Protein AF-B3S6E9-F1 (afdb_monomer)

Nearest PDB structures (foldseek):
  8b4n-assembly1_CCC  TM=5.351E-01  e=3.861E-01  Porphyridium purpureum
  5b13-assembly1_F  TM=5.418E-01  e=7.861E-01  Palmaria palmata
  2vjh-assembly1_A  TM=5.753E-01  e=1.245E+00  Gloeobacter violaceus
  1b8d-assembly1_A  TM=4.928E-01  e=1.535E+00  Griffithsia monilis

Secondary structure (DSSP, 8-state):
--------------HHHHHHHHHT--HHHHHHHHHHHHHHHHHHHTPPP-HHHHHHHHHHHHHHHHHHIIIIITSGGGTTT-SSS---HHHHHHHHHHHHPPPHHHHHHHTTS---TTHHHHHHHHHHHHT--HHHHHHHHHHHHHHHHHHTT--S-HHHHHHHHH---HHHHHHHHHHHHHHGGGS---HHHHHHGGGGGG--HHHHHHHHHHHHHHHTTTS-HHHHHHHHHHHHHHHHHHHHHHHHTTSTTGGGSHHHHHIIIIIHHHHHTT--HHHHHHHHHHHHHGGGGS---HHHHHHHHHHHHHHHHHHHHH--

Solvent-accessible surface area (backbone atoms only — not comparable to full-atom values): 18193 Å² total; per-residue (Å²): 136,83,83,82,76,77,91,63,81,66,67,80,79,60,61,69,62,47,50,41,50,58,51,38,51,51,71,70,56,45,41,51,55,49,50,57,52,50,49,65,51,24,74,76,66,76,54,85,81,60,65,66,56,51,46,53,51,52,52,50,51,52,54,48,51,54,54,45,38,75,68,20,64,78,41,37,64,55,51,83,75,54,84,89,60,64,60,57,70,69,56,51,46,50,52,44,50,61,70,69,49,72,58,68,53,45,46,56,64,50,66,79,56,78,91,48,91,61,39,75,68,49,40,47,59,43,12,58,75,41,71,40,40,50,61,24,44,50,51,43,52,52,48,52,52,49,55,47,69,71,44,72,86,51,87,78,58,68,59,58,49,47,30,71,52,50,69,44,51,74,73,55,40,53,51,53,47,57,53,46,58,59,66,37,73,69,45,85,64,52,62,66,59,39,55,52,30,49,58,58,73,72,65,46,72,65,48,52,51,48,36,50,52,49,33,51,61,72,40,58,89,76,55,55,69,70,54,51,52,47,50,62,73,45,42,63,59,41,52,50,39,52,49,55,50,48,43,42,50,57,40,82,73,44,62,72,43,46,67,58,48,45,43,69,50,37,46,47,56,50,56,73,63,70,61,54,62,71,55,47,45,54,50,34,50,42,54,23,60,39,38,70,74,39,89,56,57,75,68,56,32,51,53,51,22,58,49,38,41,54,49,29,54,52,49,54,74,68,58,121

InterPro domains:
  IPR008614 Acidic fibroblast growth factor intracellular-binding protein [PF05427] (7-174)
  IPR008614 Acidic fibroblast growth factor intracellular-binding protein [PF05427] (184-319)
  IPR008614 Acidic fibroblast growth factor intracellular-binding protein [PTHR13223] (2-174)

Structure (mmCIF, N/CA/C/O backbone):
data_AF-B3S6E9-F1
#
_entry.id   AF-B3S6E9-F1
#
loop_
_atom_site.group_PDB
_atom_site.id
_atom_site.type_symbol
_atom_site.label_atom_id
_atom_site.label_alt_id
_atom_site.label_comp_id
_atom_site.label_asym_id
_atom_site.label_entity_id
_atom_site.label_seq_id
_atom_site.pdbx_PDB_ins_code
_atom_site.Cartn_x
_atom_site.Cartn_y
_atom_site.Cartn_z
_atom_site.occupancy
_atom_site.B_iso_or_equiv
_atom_site.auth_seq_id
_atom_site.auth_comp_id
_atom_site.auth_asym_id
_atom_site.auth_atom_id
_atom_site.pdbx_PDB_model_num
ATOM 1 N N . MET A 1 1 ? -13.862 -10.158 -52.300 1.00 38.03 1 MET A N 1
ATOM 2 C CA . MET A 1 1 ? -12.923 -10.796 -51.354 1.00 38.03 1 MET A CA 1
ATOM 3 C C . MET A 1 1 ? -11.609 -10.051 -51.457 1.00 38.03 1 MET A C 1
ATOM 5 O O . MET A 1 1 ? -10.834 -10.323 -52.361 1.00 38.03 1 MET A O 1
ATOM 9 N N . SER A 1 2 ? -11.418 -9.042 -50.612 1.00 34.81 2 SER A N 1
ATOM 10 C CA . SER A 1 2 ? -10.193 -8.243 -50.605 1.00 34.81 2 SER A CA 1
ATOM 11 C C . SER A 1 2 ? -9.322 -8.764 -49.474 1.00 34.81 2 SER A C 1
ATOM 13 O O . SER A 1 2 ? -9.647 -8.567 -48.307 1.00 34.81 2 SER A O 1
ATOM 15 N N . ALA A 1 3 ? -8.267 -9.497 -49.820 1.00 40.84 3 ALA A N 1
ATOM 16 C CA . ALA A 1 3 ? -7.258 -9.919 -48.864 1.00 40.84 3 ALA A CA 1
ATOM 17 C C . ALA A 1 3 ? -6.402 -8.699 -48.497 1.00 40.84 3 ALA A C 1
ATOM 19 O O . ALA A 1 3 ? -5.565 -8.262 -49.283 1.00 40.84 3 ALA A O 1
ATOM 20 N N . SER A 1 4 ? -6.619 -8.131 -47.313 1.00 35.09 4 SER A N 1
ATOM 21 C CA . SER A 1 4 ? -5.670 -7.201 -46.703 1.00 35.09 4 SER A CA 1
ATOM 22 C C . SER A 1 4 ? -4.551 -8.020 -46.060 1.00 35.09 4 SER A C 1
ATOM 24 O O . SER A 1 4 ? -4.627 -8.390 -44.891 1.00 35.09 4 SER A O 1
ATOM 26 N N . CYS A 1 5 ? -3.532 -8.366 -46.844 1.00 39.81 5 CYS A N 1
ATOM 27 C CA . CYS A 1 5 ? -2.297 -8.926 -46.313 1.00 39.81 5 CYS A CA 1
ATOM 28 C C . CYS A 1 5 ? -1.444 -7.771 -45.779 1.00 39.81 5 CYS A C 1
ATOM 30 O O . CYS A 1 5 ? -0.843 -7.029 -46.554 1.00 39.81 5 CYS A O 1
ATOM 32 N N . ILE A 1 6 ? -1.415 -7.592 -44.459 1.00 45.19 6 ILE A N 1
ATOM 33 C CA . ILE A 1 6 ? -0.389 -6.769 -43.821 1.00 45.19 6 ILE A CA 1
ATOM 34 C C . ILE A 1 6 ? 0.831 -7.678 -43.656 1.00 45.19 6 ILE A C 1
ATOM 36 O O . ILE A 1 6 ? 0.878 -8.517 -42.762 1.00 45.19 6 ILE A O 1
ATOM 40 N N . VAL A 1 7 ? 1.808 -7.549 -44.559 1.00 48.50 7 VAL A N 1
ATOM 41 C CA . VAL A 1 7 ? 3.137 -8.156 -44.396 1.00 48.50 7 VAL A CA 1
ATOM 42 C C . VAL A 1 7 ? 3.924 -7.275 -43.429 1.00 48.50 7 VAL A C 1
ATOM 44 O O . VAL A 1 7 ? 4.786 -6.497 -43.826 1.00 48.50 7 VAL A O 1
ATOM 47 N N . THR A 1 8 ? 3.603 -7.353 -42.145 1.00 53.84 8 THR A N 1
ATOM 48 C CA . THR A 1 8 ? 4.522 -6.916 -41.095 1.00 53.84 8 THR A CA 1
ATOM 49 C C . THR A 1 8 ? 4.862 -8.147 -40.293 1.00 53.84 8 THR A C 1
ATOM 51 O O . THR A 1 8 ? 3.975 -8.797 -39.750 1.00 53.84 8 THR A O 1
ATOM 54 N N . GLN A 1 9 ? 6.142 -8.500 -40.263 1.00 57.50 9 GLN A N 1
ATOM 55 C CA . GLN A 1 9 ? 6.640 -9.533 -39.368 1.00 57.50 9 GLN A CA 1
ATOM 56 C C . GLN A 1 9 ? 6.138 -9.212 -37.947 1.00 57.50 9 GLN A C 1
ATOM 58 O O . GLN A 1 9 ? 6.257 -8.051 -37.536 1.00 57.50 9 GLN A O 1
ATOM 63 N N . PRO A 1 10 ? 5.528 -10.174 -37.229 1.00 64.19 10 PRO A N 1
ATOM 64 C CA . PRO A 1 10 ? 4.966 -9.910 -35.912 1.00 64.19 10 PRO A CA 1
ATOM 65 C C . PRO A 1 10 ? 6.054 -9.341 -35.010 1.00 64.19 10 PRO A C 1
ATOM 67 O O . PRO A 1 10 ? 7.191 -9.824 -35.000 1.00 64.19 10 PRO A O 1
ATOM 70 N N . VAL A 1 11 ? 5.721 -8.272 -34.290 1.00 72.69 11 VAL A N 1
ATOM 71 C CA . VAL A 1 11 ? 6.693 -7.586 -33.444 1.00 72.69 11 VAL A CA 1
ATOM 72 C C . VAL A 1 11 ? 6.977 -8.468 -32.237 1.00 72.69 11 VAL A C 1
ATOM 74 O O . VAL A 1 11 ? 6.128 -8.651 -31.367 1.00 72.69 11 VAL A O 1
ATOM 77 N N . ILE A 1 12 ? 8.182 -9.031 -32.194 1.00 81.31 12 ILE A N 1
ATOM 78 C CA . ILE A 1 12 ? 8.628 -9.873 -31.087 1.00 81.31 12 ILE A CA 1
ATOM 79 C C . ILE A 1 12 ? 9.121 -8.964 -29.962 1.00 81.31 12 ILE A C 1
ATOM 81 O O . ILE A 1 12 ? 10.048 -8.175 -30.138 1.00 81.31 12 ILE A O 1
ATOM 85 N N . ILE A 1 13 ? 8.496 -9.085 -28.794 1.00 88.75 13 ILE A N 1
ATOM 86 C CA . ILE A 1 13 ? 8.892 -8.363 -27.586 1.00 88.75 13 ILE A CA 1
ATOM 87 C C . ILE A 1 13 ? 9.831 -9.244 -26.762 1.00 88.75 13 ILE A C 1
ATOM 89 O O . ILE A 1 13 ? 9.416 -10.271 -26.223 1.00 88.75 13 ILE A O 1
ATOM 93 N N . ASP A 1 14 ? 11.085 -8.817 -26.615 1.00 91.69 14 ASP A N 1
ATOM 94 C CA . ASP A 1 14 ? 12.006 -9.393 -25.633 1.00 91.69 14 ASP A CA 1
ATOM 95 C C . ASP A 1 14 ? 11.641 -8.868 -24.232 1.00 91.69 14 ASP A C 1
ATOM 97 O O . ASP A 1 14 ? 11.971 -7.740 -23.849 1.00 91.69 14 ASP A O 1
ATOM 101 N N . PHE A 1 15 ? 10.915 -9.687 -23.466 1.00 93.06 15 PHE A N 1
ATOM 102 C CA . PHE A 1 15 ? 10.451 -9.322 -22.125 1.00 93.06 15 PHE A CA 1
ATOM 103 C C . PHE A 1 15 ? 11.578 -9.207 -21.091 1.00 93.06 15 PHE A C 1
ATOM 105 O O . PHE A 1 15 ? 11.407 -8.508 -20.092 1.00 93.06 15 PHE A O 1
ATOM 112 N N . ASP A 1 16 ? 12.740 -9.823 -21.316 1.00 92.44 16 ASP A N 1
ATOM 113 C CA . ASP A 1 16 ? 13.878 -9.654 -20.410 1.00 92.44 16 ASP A CA 1
ATOM 114 C C . ASP A 1 16 ? 14.465 -8.248 -20.561 1.00 92.44 16 ASP A C 1
ATOM 116 O O . ASP A 1 16 ? 14.727 -7.554 -19.574 1.00 92.44 16 ASP A O 1
ATOM 120 N N . VAL A 1 17 ? 14.597 -7.790 -21.809 1.00 95.19 17 VAL A N 1
ATOM 121 C CA . VAL A 1 17 ? 15.026 -6.420 -22.124 1.00 95.19 17 VAL A CA 1
ATOM 122 C C . VAL A 1 17 ? 13.961 -5.416 -21.685 1.00 95.19 17 VAL A C 1
ATOM 124 O O . VAL A 1 17 ? 14.304 -4.372 -21.126 1.00 95.19 17 VAL A O 1
ATOM 127 N N . PHE A 1 18 ? 12.675 -5.744 -21.847 1.00 96.12 18 PHE A N 1
ATOM 128 C CA . PHE A 1 18 ? 11.573 -4.924 -21.339 1.00 96.12 18 PHE A CA 1
ATOM 129 C C . PHE A 1 18 ? 11.625 -4.782 -19.813 1.00 96.12 18 PHE A C 1
ATOM 131 O O . PHE A 1 18 ? 11.512 -3.673 -19.295 1.00 96.12 18 PHE A O 1
ATOM 138 N N . SER A 1 19 ? 11.892 -5.868 -19.080 1.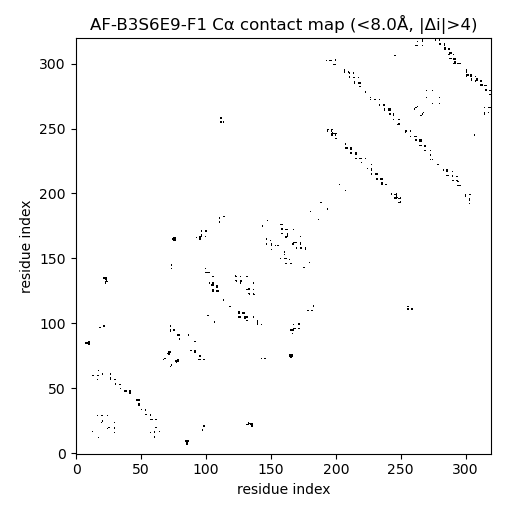00 95.31 19 SER A N 1
ATOM 139 C CA . SER A 1 19 ? 12.048 -5.839 -17.622 1.00 95.31 19 SER A CA 1
ATOM 140 C C . SER A 1 19 ? 13.195 -4.924 -17.180 1.00 95.31 19 SER A C 1
ATOM 142 O O . SER A 1 19 ? 13.043 -4.139 -16.241 1.00 95.31 19 SER A O 1
ATOM 144 N N . LEU A 1 20 ? 14.342 -4.975 -17.865 1.00 95.94 20 LEU A N 1
ATOM 145 C CA . LEU A 1 20 ? 15.480 -4.090 -17.587 1.00 95.94 20 LEU A CA 1
ATOM 146 C C . LEU A 1 20 ? 15.150 -2.625 -17.907 1.00 95.94 20 LEU A C 1
ATOM 148 O O . LEU A 1 20 ? 15.439 -1.729 -17.109 1.00 95.94 20 LEU A O 1
ATOM 152 N N . TRP A 1 21 ? 14.458 -2.383 -19.019 1.00 97.19 21 TRP A N 1
ATOM 153 C CA . TRP A 1 21 ? 13.971 -1.056 -19.384 1.00 97.19 21 TRP A CA 1
ATOM 154 C C . TRP A 1 21 ? 12.998 -0.495 -18.330 1.00 97.19 21 TRP A C 1
ATOM 156 O O . TRP A 1 21 ? 13.171 0.643 -17.889 1.00 97.19 21 TRP A O 1
ATOM 166 N N . LEU A 1 22 ? 12.051 -1.307 -17.838 1.00 94.44 22 LEU A N 1
ATOM 167 C CA . LEU A 1 22 ? 11.106 -0.941 -16.774 1.00 94.44 22 LEU A CA 1
ATOM 168 C C . LEU A 1 22 ? 11.790 -0.656 -15.435 1.00 94.44 22 LEU A C 1
ATOM 170 O O . LEU A 1 22 ? 11.345 0.229 -14.701 1.00 94.44 22 LEU A O 1
ATOM 174 N N . LYS A 1 23 ? 12.862 -1.393 -15.115 1.00 92.94 23 LYS A N 1
ATOM 175 C CA . LYS A 1 23 ? 13.711 -1.156 -13.935 1.00 92.94 23 LYS A CA 1
ATOM 176 C C . LYS A 1 23 ? 14.509 0.138 -14.039 1.00 92.94 23 LYS A C 1
ATOM 178 O O . LYS A 1 23 ? 14.951 0.635 -13.010 1.00 92.94 23 LYS A O 1
ATOM 183 N N . GLY A 1 24 ? 14.617 0.719 -15.231 1.00 93.69 24 GLY A N 1
ATOM 184 C CA . GLY A 1 24 ? 15.231 2.021 -15.459 1.00 93.69 24 GLY A CA 1
ATOM 185 C C . GLY A 1 24 ? 16.683 1.964 -15.922 1.00 93.69 24 GLY A C 1
ATOM 186 O O . GLY A 1 24 ? 17.314 3.017 -15.959 1.00 93.69 24 GLY A O 1
ATOM 187 N N . TYR A 1 25 ? 17.195 0.787 -16.293 1.00 96.44 25 TYR A N 1
ATOM 188 C CA . TYR A 1 25 ? 18.554 0.642 -16.812 1.00 96.44 25 TYR A CA 1
ATOM 189 C C . TYR A 1 25 ? 18.738 1.400 -18.132 1.00 96.44 25 TYR A C 1
ATOM 191 O O . TYR A 1 25 ? 17.833 1.483 -18.976 1.00 96.44 25 TYR A O 1
ATOM 199 N N . THR A 1 26 ? 19.933 1.944 -18.316 1.00 95.94 26 THR A N 1
ATOM 200 C CA . THR A 1 26 ? 20.399 2.532 -19.574 1.00 95.94 26 THR A CA 1
ATOM 201 C C . THR A 1 26 ? 20.661 1.450 -20.623 1.00 95.94 26 THR A C 1
ATOM 203 O O . THR A 1 26 ? 20.739 0.261 -20.310 1.00 95.94 26 THR A O 1
ATOM 206 N N . ILE A 1 27 ? 20.808 1.859 -21.886 1.00 95.50 27 ILE A N 1
ATOM 207 C CA . ILE A 1 27 ? 21.148 0.937 -22.980 1.00 95.50 27 ILE A CA 1
ATOM 208 C C . ILE A 1 27 ? 22.466 0.217 -22.670 1.00 95.50 27 ILE A C 1
ATOM 210 O O . ILE A 1 27 ? 22.522 -1.004 -22.772 1.00 95.50 27 ILE A O 1
ATOM 214 N N . ASP A 1 28 ? 23.488 0.942 -22.212 1.00 95.12 28 ASP A N 1
ATOM 215 C CA . ASP A 1 28 ? 24.806 0.371 -21.913 1.00 95.12 28 ASP A CA 1
ATOM 216 C C . ASP A 1 28 ? 24.763 -0.647 -20.767 1.00 95.12 28 ASP A C 1
ATOM 218 O O . ASP A 1 28 ? 25.398 -1.700 -20.836 1.00 95.12 28 ASP A O 1
ATOM 222 N N . GLU A 1 29 ? 24.004 -0.366 -19.706 1.00 96.06 29 GLU A N 1
ATOM 223 C CA . GLU A 1 29 ? 23.810 -1.308 -18.598 1.00 96.06 29 GLU A CA 1
ATOM 224 C C . GLU A 1 29 ? 23.050 -2.555 -19.051 1.00 96.06 29 GLU A C 1
ATOM 226 O O . GLU A 1 29 ? 23.447 -3.675 -18.724 1.00 96.06 29 GLU A O 1
ATOM 231 N N . THR A 1 30 ? 22.002 -2.386 -19.856 1.00 96.31 30 THR A N 1
ATOM 232 C CA . THR A 1 30 ? 21.236 -3.506 -20.405 1.00 96.31 30 THR A CA 1
ATOM 233 C C . THR A 1 30 ? 22.085 -4.360 -21.341 1.00 96.31 30 THR A C 1
ATOM 235 O O . THR A 1 30 ? 22.071 -5.583 -21.217 1.00 96.31 30 THR A O 1
ATOM 238 N N . VAL A 1 31 ? 22.897 -3.750 -22.209 1.00 94.75 31 VAL A N 1
ATOM 239 C CA . VAL A 1 31 ? 23.869 -4.466 -23.050 1.00 94.75 31 VAL A CA 1
ATOM 240 C C . VAL A 1 31 ? 24.823 -5.286 -22.183 1.00 94.75 31 VAL A C 1
ATOM 242 O O . VAL A 1 31 ? 25.017 -6.467 -22.459 1.00 94.75 31 VAL A O 1
ATOM 245 N N . LYS A 1 32 ? 25.373 -4.718 -21.101 1.00 93.69 32 LYS A N 1
ATOM 246 C 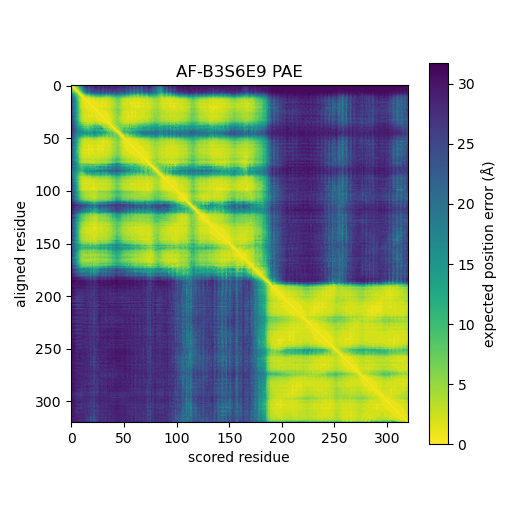CA . LYS A 1 32 ? 26.236 -5.463 -20.163 1.00 93.69 32 LYS A CA 1
ATOM 247 C C . LYS A 1 32 ? 25.505 -6.655 -19.539 1.00 93.69 32 LYS A C 1
ATOM 249 O O . LYS A 1 32 ? 26.057 -7.753 -19.503 1.00 93.69 32 LYS A O 1
ATOM 254 N N . HIS A 1 33 ? 24.262 -6.470 -19.092 1.00 92.69 33 HIS A N 1
ATOM 255 C CA . HIS A 1 33 ? 23.443 -7.558 -18.550 1.00 92.69 33 HIS A CA 1
ATOM 256 C C . HIS A 1 33 ? 23.205 -8.676 -19.575 1.00 92.69 33 HIS A C 1
ATOM 258 O O . HIS A 1 33 ? 23.373 -9.852 -19.242 1.00 92.69 33 HIS A O 1
ATOM 264 N N . ARG A 1 34 ? 22.868 -8.324 -20.821 1.00 91.88 34 ARG A N 1
ATOM 265 C CA . ARG A 1 34 ? 22.661 -9.290 -21.910 1.00 91.88 34 ARG A CA 1
ATOM 266 C C . ARG A 1 34 ? 23.950 -10.023 -22.260 1.00 91.88 34 ARG A C 1
ATOM 268 O O . ARG A 1 34 ? 23.944 -11.245 -22.320 1.00 91.88 34 ARG A O 1
ATOM 275 N N . LEU A 1 35 ? 25.066 -9.310 -22.403 1.00 89.00 35 LEU A N 1
ATOM 276 C CA . LEU A 1 35 ? 26.370 -9.910 -22.694 1.00 89.00 35 LEU A CA 1
ATOM 277 C C . LEU A 1 35 ? 26.791 -10.921 -21.625 1.00 89.00 35 LEU A C 1
ATOM 279 O O . LEU A 1 35 ? 27.220 -12.015 -21.974 1.00 89.00 35 LEU A O 1
ATOM 283 N N . ASN A 1 36 ? 26.618 -10.599 -20.342 1.00 86.06 36 ASN A N 1
ATOM 284 C CA . ASN A 1 36 ? 26.939 -11.524 -19.253 1.00 86.06 36 ASN A CA 1
ATOM 285 C C . ASN A 1 36 ? 26.075 -12.795 -19.305 1.00 86.06 36 ASN A C 1
ATOM 287 O O . ASN A 1 36 ? 26.571 -13.897 -19.063 1.00 86.06 36 ASN A O 1
ATOM 291 N N . ARG A 1 37 ? 24.789 -12.658 -19.652 1.00 83.75 37 ARG A N 1
ATOM 292 C CA . ARG A 1 37 ? 23.872 -13.793 -19.817 1.00 83.75 37 ARG A CA 1
ATOM 293 C C . ARG A 1 37 ? 24.275 -14.674 -20.996 1.00 83.75 37 ARG A C 1
ATOM 295 O O . ARG A 1 37 ? 24.419 -15.884 -20.830 1.00 83.75 37 ARG A O 1
ATOM 302 N N . GLU A 1 38 ? 24.483 -14.067 -22.160 1.00 79.75 38 GLU A N 1
ATOM 303 C CA . GLU A 1 38 ? 24.862 -14.779 -23.381 1.00 79.75 38 GLU A CA 1
ATOM 304 C C . GLU A 1 38 ? 26.237 -15.442 -23.229 1.00 79.75 38 GLU A C 1
ATOM 306 O O . GLU A 1 38 ? 26.412 -16.569 -23.674 1.00 79.75 38 GLU A O 1
ATOM 311 N N . GLN A 1 39 ? 27.193 -14.829 -22.518 1.00 76.31 39 GLN A N 1
ATOM 312 C CA . GLN A 1 39 ? 28.485 -15.456 -22.186 1.00 76.31 39 GLN A CA 1
ATOM 313 C C . GLN A 1 39 ? 28.320 -16.709 -21.323 1.00 76.31 39 GLN A C 1
ATOM 315 O O . GLN A 1 39 ? 28.970 -17.722 -21.578 1.00 76.31 39 GLN A O 1
ATOM 320 N N . GLY A 1 40 ? 27.409 -16.687 -20.347 1.00 73.06 40 GLY A N 1
ATOM 321 C CA . GLY A 1 40 ? 27.087 -17.866 -19.541 1.00 73.06 40 GLY A CA 1
ATOM 322 C C . GLY A 1 40 ? 26.510 -19.032 -20.357 1.00 73.06 40 GLY A C 1
ATOM 323 O O . GLY A 1 40 ? 26.745 -20.191 -20.010 1.00 73.06 40 GLY A O 1
ATOM 324 N N . LEU A 1 41 ? 25.787 -18.736 -21.443 1.00 69.50 41 LEU A N 1
ATOM 325 C CA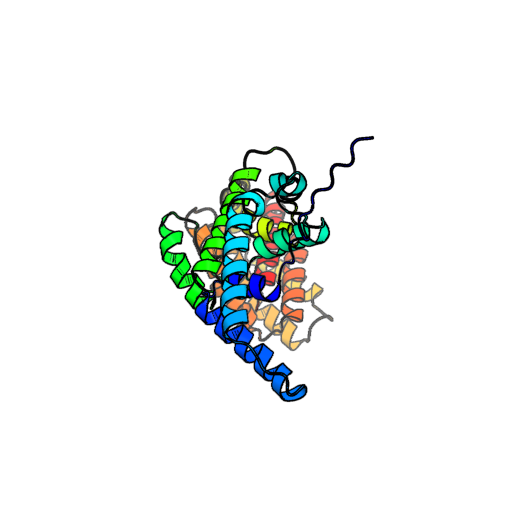 . LEU A 1 41 ? 25.203 -19.724 -22.358 1.00 69.50 41 LEU A CA 1
ATOM 326 C C . LEU A 1 41 ? 26.210 -20.194 -23.416 1.00 69.50 41 LEU A C 1
ATOM 328 O O . LEU A 1 41 ? 26.360 -21.394 -23.632 1.00 69.50 41 LEU A O 1
ATOM 332 N N . ALA A 1 42 ? 26.953 -19.266 -24.016 1.00 68.00 42 ALA A N 1
ATOM 333 C CA . ALA A 1 42 ? 27.988 -19.526 -25.011 1.00 68.00 42 ALA A CA 1
ATOM 334 C C . ALA A 1 42 ? 29.139 -20.369 -24.458 1.00 68.00 42 ALA A C 1
ATOM 336 O O . ALA A 1 42 ? 29.646 -21.241 -25.154 1.00 68.00 42 ALA A O 1
ATOM 337 N N . ASN A 1 43 ? 29.506 -20.194 -23.185 1.00 69.00 43 ASN A N 1
ATOM 338 C CA . ASN A 1 43 ? 30.497 -21.054 -22.532 1.00 69.00 43 ASN A CA 1
ATOM 339 C C . ASN A 1 43 ? 30.043 -22.523 -22.446 1.00 69.00 43 ASN A C 1
ATOM 341 O O . ASN A 1 43 ? 30.880 -23.413 -22.339 1.00 69.00 43 ASN A O 1
ATOM 345 N N . ARG A 1 44 ? 28.730 -22.789 -22.504 1.00 61.97 44 ARG A N 1
ATOM 346 C CA . ARG A 1 44 ? 28.163 -24.147 -22.500 1.00 61.97 44 ARG A CA 1
ATOM 347 C C . ARG A 1 44 ? 28.005 -24.729 -23.905 1.00 61.97 44 ARG A C 1
ATOM 349 O O . ARG A 1 44 ? 27.993 -25.946 -24.042 1.00 61.97 44 ARG A O 1
ATOM 356 N N . SER A 1 45 ? 27.866 -23.882 -24.926 1.00 66.75 45 SER A N 1
ATOM 357 C CA . SER A 1 45 ? 27.585 -24.277 -26.316 1.00 66.75 45 SER A CA 1
ATOM 358 C C . SER A 1 45 ? 28.722 -23.995 -27.306 1.00 66.75 45 SER A C 1
ATOM 360 O O . SER A 1 45 ? 28.591 -24.305 -28.486 1.00 66.75 45 SER A O 1
ATOM 362 N N . GLN A 1 46 ? 29.825 -23.394 -26.848 1.00 62.03 46 GLN A N 1
ATOM 363 C CA . GLN A 1 46 ? 30.976 -22.966 -27.654 1.00 62.03 46 GLN A CA 1
ATOM 364 C C . GLN A 1 46 ? 30.624 -22.014 -28.817 1.00 62.03 46 GLN A C 1
ATOM 366 O O . GLN A 1 46 ? 31.387 -21.861 -29.771 1.00 62.03 46 GLN A O 1
ATOM 371 N N . ALA A 1 47 ? 29.470 -21.347 -28.727 1.00 69.88 47 ALA A N 1
ATOM 372 C CA . ALA A 1 47 ? 28.981 -20.409 -29.727 1.00 69.88 47 ALA A CA 1
ATOM 373 C C . ALA A 1 47 ? 29.692 -19.049 -29.631 1.00 69.88 47 ALA A C 1
ATOM 375 O O . ALA A 1 47 ? 30.012 -18.562 -28.546 1.00 69.88 47 ALA A O 1
ATOM 376 N N . ARG A 1 48 ? 29.919 -18.392 -30.773 1.00 70.12 48 ARG A N 1
ATOM 377 C CA . ARG A 1 48 ? 30.512 -17.049 -30.813 1.00 70.12 48 ARG A CA 1
ATOM 378 C C . ARG A 1 48 ? 29.425 -15.992 -30.623 1.00 70.12 48 ARG A C 1
ATOM 380 O O . ARG A 1 48 ? 28.473 -15.945 -31.393 1.00 70.12 48 ARG A O 1
ATOM 387 N N . ILE A 1 49 ? 29.598 -15.120 -29.633 1.00 73.69 49 ILE A N 1
ATOM 388 C CA . ILE A 1 49 ? 28.686 -13.998 -29.384 1.00 73.69 49 ILE A CA 1
ATOM 389 C C . ILE A 1 49 ? 29.086 -12.817 -30.264 1.00 73.69 49 ILE A C 1
ATOM 391 O O . ILE A 1 49 ? 30.204 -12.308 -30.148 1.00 73.69 49 ILE A O 1
ATOM 395 N N . ASP A 1 50 ? 28.164 -12.345 -31.100 1.00 83.19 50 ASP A N 1
ATOM 396 C CA . ASP A 1 50 ? 28.326 -11.070 -31.792 1.00 83.19 50 ASP A CA 1
ATOM 397 C C . ASP A 1 50 ? 27.833 -9.923 -30.902 1.00 83.19 50 ASP A C 1
ATOM 399 O O . ASP A 1 50 ? 26.639 -9.640 -30.783 1.00 83.19 50 ASP A O 1
ATOM 403 N N . GLN A 1 51 ? 28.782 -9.246 -30.257 1.00 84.94 51 GLN A N 1
ATOM 404 C CA . GLN A 1 51 ? 28.486 -8.114 -29.383 1.00 84.94 51 GLN A CA 1
ATOM 405 C C . GLN A 1 51 ? 27.814 -6.958 -30.134 1.00 84.94 51 GLN A C 1
ATOM 407 O O . GLN A 1 51 ? 26.973 -6.271 -29.556 1.00 84.94 51 GLN A O 1
ATOM 412 N N . LYS A 1 52 ? 28.151 -6.743 -31.415 1.00 88.12 52 LYS A N 1
ATOM 413 C CA . LYS A 1 52 ? 27.571 -5.650 -32.208 1.00 88.12 52 LYS A CA 1
ATOM 414 C C . LYS A 1 52 ? 26.091 -5.893 -32.463 1.00 88.12 52 LYS A C 1
ATOM 416 O O . LYS A 1 52 ? 25.309 -4.949 -32.385 1.00 88.12 52 LYS A O 1
ATOM 421 N N . LEU A 1 53 ? 25.713 -7.149 -32.704 1.00 88.00 53 LEU A N 1
ATOM 422 C CA . LEU A 1 53 ? 24.318 -7.535 -32.880 1.00 88.00 53 LEU A CA 1
ATOM 423 C C . LEU A 1 53 ? 23.506 -7.289 -31.602 1.00 88.00 53 LEU A C 1
ATOM 425 O O . LEU A 1 53 ? 22.441 -6.691 -31.673 1.00 88.00 53 LEU A O 1
ATOM 429 N N . ILE A 1 54 ? 24.038 -7.659 -30.431 1.00 89.25 54 ILE A N 1
ATOM 430 C CA . ILE A 1 54 ? 23.363 -7.423 -29.140 1.00 89.25 54 ILE A CA 1
ATOM 431 C C . ILE A 1 54 ? 23.185 -5.926 -28.870 1.00 89.25 54 ILE A C 1
ATOM 433 O O . ILE A 1 54 ? 22.137 -5.511 -28.373 1.00 89.25 54 ILE A O 1
ATOM 437 N N . ILE A 1 55 ? 24.188 -5.104 -29.189 1.00 91.31 55 ILE A N 1
ATOM 438 C CA . ILE A 1 55 ? 24.095 -3.646 -29.038 1.00 91.31 55 ILE A CA 1
ATOM 439 C C . ILE A 1 55 ? 22.995 -3.082 -29.943 1.00 91.31 55 ILE A C 1
ATOM 441 O O . ILE A 1 55 ? 22.133 -2.348 -29.457 1.00 91.31 55 ILE A O 1
ATOM 445 N N . ALA A 1 56 ? 23.008 -3.439 -31.231 1.00 91.75 56 ALA A N 1
ATOM 446 C CA . ALA A 1 56 ? 22.023 -2.970 -32.203 1.00 91.75 56 ALA A CA 1
ATOM 447 C C . ALA A 1 56 ? 20.597 -3.398 -31.820 1.00 91.75 56 ALA A C 1
ATOM 449 O O . ALA A 1 56 ? 19.706 -2.557 -31.738 1.00 91.75 56 ALA A O 1
ATOM 450 N N . ASP A 1 57 ? 20.410 -4.670 -31.470 1.00 91.81 57 ASP A N 1
ATOM 451 C CA . ASP A 1 57 ? 19.119 -5.211 -31.049 1.00 91.81 57 ASP A CA 1
ATOM 452 C C . ASP A 1 57 ? 18.604 -4.542 -29.761 1.00 91.81 57 ASP A C 1
ATOM 454 O O . ASP A 1 57 ? 17.451 -4.127 -29.686 1.00 91.81 57 ASP A O 1
ATOM 458 N N . THR A 1 58 ? 19.470 -4.324 -28.762 1.00 93.94 58 THR A N 1
ATOM 459 C CA . THR A 1 58 ? 19.080 -3.619 -27.522 1.00 93.94 58 THR A CA 1
ATOM 460 C C . THR A 1 58 ? 18.617 -2.190 -27.808 1.00 93.94 58 THR A C 1
ATOM 462 O O . THR A 1 58 ? 17.646 -1.717 -27.212 1.00 93.94 58 THR A O 1
ATOM 465 N N . LEU A 1 59 ? 19.307 -1.493 -28.715 1.00 94.94 59 LEU A N 1
ATOM 466 C CA . LEU A 1 59 ? 18.952 -0.138 -29.126 1.00 94.94 59 LEU A CA 1
ATOM 467 C C . LEU A 1 59 ? 17.575 -0.107 -29.803 1.00 94.94 59 LEU A C 1
ATOM 469 O O . LEU A 1 59 ? 16.760 0.765 -29.489 1.00 94.94 59 LEU A O 1
ATOM 473 N N . ASP A 1 60 ? 17.303 -1.064 -30.685 1.00 92.75 60 ASP A N 1
ATOM 474 C CA . ASP A 1 60 ? 16.025 -1.166 -31.387 1.00 92.75 60 ASP A CA 1
ATOM 475 C C . ASP A 1 60 ? 14.881 -1.558 -30.443 1.00 92.75 60 ASP A C 1
ATOM 477 O O . ASP A 1 60 ? 13.823 -0.923 -30.490 1.00 92.75 60 ASP A O 1
ATOM 481 N N . CYS A 1 61 ? 15.107 -2.471 -29.490 1.00 93.44 61 CYS A N 1
ATOM 482 C CA . CYS A 1 61 ? 14.151 -2.746 -28.413 1.00 93.44 61 CYS A CA 1
ATOM 483 C C . CYS A 1 61 ? 13.816 -1.476 -27.614 1.00 93.44 61 CYS A C 1
ATOM 485 O O . CYS A 1 61 ? 12.647 -1.176 -27.388 1.00 93.44 61 CYS A O 1
ATOM 487 N N . TYR A 1 62 ? 14.818 -0.684 -27.213 1.00 95.69 62 TYR A N 1
ATOM 488 C CA . TYR A 1 62 ? 14.586 0.552 -26.451 1.00 95.69 62 TYR A CA 1
ATOM 489 C C . TYR A 1 62 ? 13.781 1.584 -27.248 1.00 95.69 62 TYR A C 1
ATOM 491 O O . TYR A 1 62 ? 12.891 2.232 -26.691 1.00 95.69 62 TYR A O 1
ATOM 499 N N . ARG A 1 63 ? 14.068 1.732 -28.547 1.00 94.00 63 ARG A N 1
ATOM 500 C CA . ARG A 1 63 ? 13.294 2.600 -29.448 1.00 94.00 63 ARG A CA 1
ATOM 501 C C . ARG A 1 63 ? 11.846 2.135 -29.542 1.00 94.00 63 ARG A C 1
ATOM 503 O O . ARG A 1 63 ? 10.940 2.952 -29.388 1.00 94.00 63 ARG A O 1
ATOM 510 N N . LEU A 1 64 ? 11.638 0.834 -29.738 1.00 91.44 64 LEU A N 1
ATOM 511 C CA . LEU A 1 64 ? 10.315 0.225 -29.794 1.00 91.44 64 LEU A CA 1
ATOM 512 C C . LEU A 1 64 ? 9.533 0.471 -28.498 1.00 91.44 64 LEU A C 1
ATOM 514 O O . LEU A 1 64 ? 8.395 0.930 -28.555 1.00 91.44 64 LEU A O 1
ATOM 518 N N . PHE A 1 65 ? 10.142 0.233 -27.334 1.00 94.38 65 PHE A N 1
ATOM 519 C CA . PHE A 1 65 ? 9.481 0.422 -26.041 1.00 94.38 65 PHE A CA 1
ATOM 520 C C . PHE A 1 65 ? 9.077 1.872 -25.799 1.00 94.38 65 PHE A C 1
ATOM 522 O O . PHE A 1 65 ? 7.977 2.105 -25.312 1.00 94.38 65 PHE A O 1
ATOM 529 N N . ASN A 1 66 ? 9.902 2.845 -26.195 1.00 92.56 66 ASN A N 1
ATOM 530 C CA . ASN A 1 66 ? 9.540 4.259 -26.082 1.00 92.56 66 ASN A CA 1
ATOM 531 C C . ASN A 1 66 ? 8.338 4.609 -26.985 1.00 92.56 66 ASN A C 1
ATOM 533 O O . ASN A 1 66 ? 7.425 5.311 -26.556 1.00 92.56 66 ASN A O 1
ATOM 537 N N . VAL A 1 67 ? 8.288 4.075 -28.213 1.00 90.12 67 VAL A N 1
ATOM 538 C CA . VAL A 1 67 ? 7.144 4.279 -29.123 1.00 90.12 67 VAL A CA 1
ATOM 539 C C . VAL A 1 67 ? 5.871 3.635 -28.569 1.00 90.12 67 VAL A C 1
ATOM 541 O O . VAL A 1 67 ? 4.806 4.255 -28.597 1.00 90.12 67 VAL A O 1
ATOM 544 N N . ILE A 1 68 ? 5.971 2.406 -28.057 1.00 88.94 68 ILE A N 1
ATOM 545 C CA . ILE A 1 68 ? 4.847 1.684 -27.450 1.00 88.94 68 ILE A CA 1
ATOM 546 C C . ILE A 1 68 ? 4.367 2.398 -26.177 1.00 88.94 68 ILE A C 1
ATOM 548 O O . ILE A 1 68 ? 3.161 2.535 -25.962 1.00 88.94 68 ILE A O 1
ATOM 552 N N . GLU A 1 69 ? 5.293 2.893 -25.353 1.00 91.25 69 GLU A N 1
ATOM 553 C CA . GLU A 1 69 ? 4.990 3.664 -24.150 1.00 91.25 69 GLU A CA 1
ATOM 554 C C . GLU A 1 69 ? 4.163 4.909 -24.477 1.00 91.25 69 GLU A C 1
ATOM 556 O O . GLU A 1 69 ? 3.091 5.107 -23.898 1.00 91.25 69 GLU A O 1
ATOM 561 N N . ASP A 1 70 ? 4.642 5.727 -25.414 1.00 86.81 70 ASP A N 1
ATOM 562 C CA . ASP A 1 70 ? 4.014 7.002 -25.749 1.00 86.81 70 ASP A CA 1
ATOM 563 C C . ASP A 1 70 ? 2.649 6.837 -26.417 1.00 86.81 70 ASP A C 1
ATOM 565 O O . ASP A 1 70 ? 1.737 7.622 -26.150 1.00 86.81 70 ASP A O 1
ATOM 569 N N . LYS A 1 71 ? 2.487 5.813 -27.260 1.00 82.44 71 LYS A N 1
ATOM 570 C CA . LYS A 1 71 ? 1.249 5.613 -28.022 1.00 82.44 71 LYS A CA 1
ATOM 571 C C . LYS A 1 71 ? 0.195 4.797 -27.282 1.00 82.44 71 LYS A C 1
ATOM 573 O O . LYS A 1 71 ? -0.991 5.065 -27.466 1.00 82.44 71 LYS A O 1
ATOM 578 N N . TYR A 1 72 ? 0.601 3.822 -26.466 1.00 85.38 72 TYR A N 1
ATOM 579 C CA . TYR A 1 72 ? -0.323 2.798 -25.976 1.00 85.38 72 TYR A CA 1
ATOM 580 C C . TYR A 1 72 ? -0.244 2.525 -24.481 1.00 85.38 72 TYR A C 1
ATOM 582 O O . TYR A 1 72 ? -1.286 2.444 -23.842 1.00 85.38 72 TYR A O 1
ATOM 590 N N . LEU A 1 73 ? 0.945 2.406 -23.882 1.00 87.94 73 LEU A N 1
ATOM 591 C CA . LEU A 1 73 ? 1.010 2.036 -22.458 1.00 87.94 73 LEU A CA 1
ATOM 592 C C . LEU A 1 73 ? 0.541 3.166 -21.548 1.00 87.94 73 LEU A C 1
ATOM 594 O O . LEU A 1 73 ? -0.006 2.901 -20.487 1.00 87.94 73 LEU A O 1
ATOM 598 N N . LYS A 1 74 ? 0.690 4.426 -21.965 1.00 87.25 74 LYS A N 1
ATOM 599 C CA . LYS A 1 74 ? 0.089 5.555 -21.244 1.00 87.25 74 LYS A CA 1
ATOM 600 C C . LYS A 1 74 ? -1.436 5.607 -21.403 1.00 87.25 74 LYS A C 1
ATOM 602 O O . LYS A 1 74 ? -2.082 6.188 -20.543 1.00 87.25 74 LYS A O 1
ATOM 607 N N . ASN A 1 75 ? -2.012 5.000 -22.442 1.00 83.44 75 ASN A N 1
ATOM 608 C CA . ASN A 1 75 ? -3.456 4.997 -22.712 1.00 83.44 75 ASN A CA 1
ATOM 609 C C . ASN A 1 75 ? -3.927 3.590 -23.143 1.00 83.44 75 ASN A C 1
ATOM 611 O O . ASN A 1 75 ? -4.165 3.371 -24.335 1.00 83.44 75 ASN A O 1
ATOM 615 N N . PRO A 1 76 ? -4.053 2.626 -22.207 1.00 81.06 76 PRO A N 1
ATOM 616 C CA . PRO A 1 76 ? -4.255 1.214 -22.550 1.00 81.06 76 PRO A CA 1
ATOM 617 C C . PRO A 1 76 ? -5.498 0.924 -23.402 1.00 81.06 76 PRO A C 1
ATOM 619 O O . PRO A 1 76 ? -5.442 0.055 -24.269 1.00 81.06 76 PRO A O 1
ATOM 622 N N . SER A 1 77 ? -6.586 1.687 -23.245 1.00 76.56 77 SER A N 1
ATOM 623 C CA . SER A 1 77 ? -7.796 1.562 -24.079 1.00 76.56 77 SER A CA 1
ATOM 624 C C . SER A 1 77 ? -7.528 1.727 -25.580 1.00 76.56 77 SER A C 1
ATOM 626 O O . SER A 1 77 ? -8.235 1.156 -26.409 1.00 76.56 77 SER A O 1
ATOM 628 N N . SER A 1 78 ? -6.491 2.487 -25.944 1.00 74.94 78 SER A N 1
ATOM 629 C CA . SER A 1 78 ? -6.074 2.697 -27.333 1.00 74.94 78 SER A CA 1
ATOM 630 C C . SER A 1 78 ? -5.237 1.537 -27.885 1.00 74.94 78 SER A C 1
ATOM 632 O O . SER A 1 78 ? -5.104 1.421 -29.101 1.00 74.94 78 SER A O 1
ATOM 634 N N . LEU A 1 79 ? -4.676 0.674 -27.022 1.00 68.38 79 LEU A N 1
ATOM 635 C CA . LEU A 1 79 ? -3.892 -0.499 -27.432 1.00 68.38 79 LEU A CA 1
ATOM 636 C C . LEU A 1 79 ? -4.783 -1.614 -27.989 1.00 68.38 79 LEU A C 1
ATOM 638 O O . LEU A 1 79 ? -4.389 -2.288 -28.932 1.00 68.38 79 LEU A O 1
ATOM 642 N N . ALA A 1 80 ? -5.995 -1.773 -27.456 1.00 61.59 80 ALA A N 1
ATOM 643 C CA . ALA A 1 80 ? -6.911 -2.836 -27.873 1.00 61.59 80 ALA A CA 1
ATOM 644 C C . ALA A 1 80 ? -7.423 -2.681 -29.322 1.00 61.59 80 ALA A C 1
ATOM 646 O O . ALA A 1 80 ? -7.889 -3.650 -29.910 1.00 61.59 80 ALA A O 1
ATOM 647 N N . ASN A 1 81 ? -7.327 -1.477 -29.905 1.00 65.19 81 ASN A N 1
ATOM 648 C CA . ASN A 1 81 ? -7.915 -1.136 -31.208 1.00 65.19 81 ASN A CA 1
ATOM 649 C C . ASN A 1 81 ? -6.883 -0.680 -32.259 1.00 65.19 81 ASN A C 1
ATOM 651 O O . ASN A 1 81 ? -7.249 -0.100 -33.282 1.00 65.19 81 ASN A O 1
ATOM 655 N N . GLN A 1 82 ? -5.588 -0.872 -32.007 1.00 68.38 82 GLN A N 1
ATOM 656 C CA . GLN A 1 82 ? -4.527 -0.364 -32.882 1.00 68.38 82 GLN A CA 1
ATOM 657 C C . GLN A 1 82 ? -4.135 -1.354 -33.995 1.00 68.38 82 GLN A C 1
ATOM 659 O O . GLN A 1 82 ? -4.188 -2.563 -33.803 1.00 68.38 82 GLN A O 1
ATOM 664 N N . ILE A 1 83 ? -3.705 -0.818 -35.147 1.00 63.88 83 ILE A N 1
ATOM 665 C CA . ILE A 1 83 ? -3.339 -1.571 -36.371 1.00 63.88 83 ILE A CA 1
ATOM 666 C C . ILE A 1 83 ? -1.819 -1.507 -36.655 1.00 63.88 83 ILE A C 1
ATOM 668 O O . ILE A 1 83 ? -1.302 -2.175 -37.541 1.00 63.88 83 ILE A O 1
ATOM 672 N N . MET A 1 84 ? -1.076 -0.668 -35.931 1.00 65.81 84 MET A N 1
ATOM 673 C CA . MET A 1 84 ? 0.328 -0.349 -36.220 1.00 65.81 84 MET A CA 1
ATOM 674 C C . MET A 1 84 ? 1.306 -1.458 -35.801 1.00 65.81 84 MET A C 1
ATOM 676 O O . MET A 1 84 ? 2.382 -1.564 -36.382 1.00 65.81 84 MET A O 1
ATOM 680 N N . PHE A 1 85 ? 0.947 -2.267 -34.805 1.00 67.50 85 PHE A N 1
ATOM 681 C CA . PHE A 1 85 ? 1.760 -3.367 -34.295 1.00 67.50 85 PHE A CA 1
ATOM 682 C C . PHE A 1 85 ? 0.917 -4.639 -34.253 1.00 67.50 85 PHE A C 1
ATOM 684 O O . PHE A 1 85 ? -0.107 -4.671 -33.574 1.00 67.50 85 PHE A O 1
ATOM 691 N N . ASP A 1 86 ? 1.350 -5.698 -34.929 1.00 72.44 86 ASP A N 1
ATOM 692 C CA . ASP A 1 86 ? 0.716 -7.010 -34.792 1.00 72.44 86 ASP A CA 1
ATOM 693 C C . ASP A 1 86 ? 1.161 -7.652 -33.465 1.00 72.44 86 ASP A C 1
ATOM 695 O O . ASP A 1 86 ? 2.168 -8.359 -33.396 1.00 72.44 86 ASP A O 1
ATOM 699 N N . LEU A 1 87 ? 0.478 -7.281 -32.376 1.00 78.56 87 LEU A N 1
ATOM 700 C CA . LEU A 1 87 ? 0.728 -7.765 -31.018 1.00 78.56 87 LEU A CA 1
ATOM 701 C C . LEU A 1 87 ? -0.461 -8.618 -30.560 1.00 78.56 87 LEU A C 1
ATOM 703 O O . LEU A 1 87 ? -1.555 -8.065 -30.406 1.00 78.56 87 LEU A O 1
ATOM 707 N N . PRO A 1 88 ? -0.265 -9.917 -30.273 1.00 84.62 88 PRO A N 1
ATOM 708 C CA . PRO A 1 88 ? -1.317 -10.768 -29.727 1.00 84.62 88 PRO A CA 1
ATOM 709 C C . PRO A 1 88 ? -1.916 -10.197 -28.427 1.00 84.62 88 PRO A C 1
ATOM 711 O O . PRO A 1 88 ? -1.183 -9.576 -27.647 1.00 84.62 88 PRO A O 1
ATOM 714 N N . PRO A 1 89 ? -3.217 -10.406 -28.144 1.00 83.19 89 PRO A N 1
ATOM 715 C CA . PRO A 1 89 ? -3.886 -9.856 -26.957 1.00 83.19 89 PRO A CA 1
ATOM 716 C C . PRO A 1 89 ? -3.193 -10.201 -25.630 1.00 83.19 89 PRO A C 1
ATOM 718 O O . PRO A 1 89 ? -3.132 -9.393 -24.707 1.00 83.19 89 PRO A O 1
ATOM 721 N N . ASP A 1 90 ? -2.627 -11.395 -25.539 1.00 86.19 90 ASP A N 1
ATOM 722 C CA . ASP A 1 90 ? -1.838 -11.904 -24.422 1.00 86.19 90 ASP A CA 1
ATOM 723 C C . ASP A 1 90 ? -0.522 -11.128 -24.226 1.00 86.19 90 ASP A C 1
ATOM 725 O O . ASP A 1 90 ? -0.165 -10.795 -23.092 1.00 86.19 90 ASP A O 1
ATOM 729 N N . ILE A 1 91 ? 0.147 -10.737 -25.314 1.00 88.19 91 ILE A N 1
ATOM 730 C CA . ILE A 1 91 ? 1.340 -9.876 -25.281 1.00 88.19 91 ILE A CA 1
ATOM 731 C C . ILE A 1 91 ? 0.965 -8.447 -24.882 1.00 88.19 91 ILE A C 1
ATOM 733 O O . ILE A 1 91 ? 1.639 -7.854 -24.037 1.00 88.19 91 ILE A O 1
ATOM 737 N N . GLN A 1 92 ? -0.132 -7.911 -25.427 1.00 87.56 92 GLN A N 1
ATOM 738 C CA . GLN A 1 92 ? -0.663 -6.596 -25.047 1.00 87.56 92 GLN A CA 1
ATOM 739 C C . GLN A 1 92 ? -0.981 -6.539 -23.550 1.00 87.56 92 GLN A C 1
ATOM 741 O O . GLN A 1 92 ? -0.552 -5.620 -22.853 1.00 87.56 92 GLN A O 1
ATOM 746 N N . ASN A 1 93 ? -1.681 -7.558 -23.044 1.00 88.06 93 ASN A N 1
ATOM 747 C CA . ASN A 1 93 ? -2.016 -7.675 -21.634 1.00 88.06 93 ASN A CA 1
ATOM 748 C C . ASN A 1 93 ? -0.739 -7.716 -20.787 1.00 88.06 93 ASN A C 1
ATOM 750 O O . ASN A 1 93 ? -0.584 -6.904 -19.878 1.00 88.06 93 ASN A O 1
ATOM 754 N N . LYS A 1 94 ? 0.223 -8.581 -21.128 1.00 90.75 94 LYS A N 1
ATOM 755 C CA . LYS A 1 94 ? 1.483 -8.693 -20.383 1.00 90.75 94 LYS A CA 1
ATOM 756 C C . LYS A 1 94 ? 2.264 -7.375 -20.342 1.00 90.75 94 LYS A C 1
ATOM 758 O O . LYS A 1 94 ? 2.715 -6.982 -19.268 1.00 90.75 94 LYS A O 1
ATOM 763 N N . LEU A 1 95 ? 2.367 -6.666 -21.470 1.00 91.44 95 LEU A N 1
ATOM 764 C CA . LEU A 1 95 ? 2.987 -5.339 -21.543 1.00 91.44 95 LEU A CA 1
ATOM 765 C C . LEU A 1 95 ? 2.309 -4.338 -20.599 1.00 91.44 95 LEU A C 1
ATOM 767 O O . LEU A 1 95 ? 2.996 -3.648 -19.847 1.00 91.44 95 LEU A O 1
ATOM 771 N N . ILE A 1 96 ? 0.973 -4.285 -20.605 1.00 90.50 96 ILE A N 1
ATOM 772 C CA . ILE A 1 96 ? 0.193 -3.414 -19.718 1.00 90.50 96 ILE A CA 1
ATOM 773 C C . ILE A 1 96 ? 0.423 -3.792 -18.248 1.00 90.50 96 ILE A C 1
ATOM 775 O O . ILE A 1 96 ? 0.756 -2.918 -17.447 1.00 90.50 96 ILE A O 1
ATOM 779 N N . GLN A 1 97 ? 0.292 -5.075 -17.881 1.00 89.50 97 GLN A N 1
ATOM 780 C CA . GLN A 1 97 ? 0.446 -5.508 -16.485 1.00 89.50 97 GLN A CA 1
ATOM 781 C C . GLN A 1 97 ? 1.847 -5.191 -15.951 1.00 89.50 97 GLN A C 1
ATOM 783 O O . GLN A 1 97 ? 1.985 -4.679 -14.842 1.00 89.50 97 GLN A O 1
ATOM 788 N N . GLU A 1 98 ? 2.899 -5.479 -16.722 1.00 90.69 98 GLU A N 1
ATOM 789 C CA . GLU A 1 98 ? 4.272 -5.194 -16.302 1.00 90.69 98 GLU A CA 1
ATOM 790 C C . GLU A 1 98 ? 4.548 -3.684 -16.267 1.00 90.69 98 GLU A C 1
ATOM 792 O O . GLU A 1 98 ? 5.159 -3.197 -15.311 1.00 90.69 98 GLU A O 1
ATOM 797 N N . TYR A 1 99 ? 4.025 -2.911 -17.227 1.00 92.56 99 TYR A N 1
ATOM 798 C CA . TYR A 1 99 ? 4.176 -1.455 -17.243 1.00 92.56 99 TYR A CA 1
ATOM 799 C C . TYR A 1 99 ? 3.423 -0.755 -16.110 1.00 92.56 99 TYR A C 1
ATOM 801 O O . TYR A 1 99 ? 3.892 0.271 -15.635 1.00 92.56 99 TYR A O 1
ATOM 809 N N . TYR A 1 100 ? 2.293 -1.269 -15.631 1.00 87.19 100 TYR A N 1
ATOM 810 C CA . TYR A 1 100 ? 1.595 -0.709 -14.463 1.00 87.19 100 TYR A CA 1
ATOM 811 C C . TYR A 1 100 ? 1.999 -1.364 -13.142 1.00 87.19 100 TYR A C 1
ATOM 813 O O . TYR A 1 100 ? 1.566 -0.929 -12.077 1.00 87.19 100 TYR A O 1
ATOM 821 N N . SER A 1 101 ? 2.880 -2.366 -13.178 1.00 84.19 101 SER A N 1
ATOM 822 C CA . SER A 1 101 ? 3.382 -2.980 -11.957 1.00 84.19 101 SER A CA 1
ATOM 823 C C . SER A 1 101 ? 4.166 -1.979 -11.102 1.00 84.19 101 SER A C 1
ATOM 825 O O . SER A 1 101 ? 4.998 -1.197 -11.590 1.00 84.19 101 SER A O 1
ATOM 827 N N . PHE A 1 102 ? 3.883 -2.035 -9.802 1.00 78.06 102 PHE A N 1
ATOM 828 C CA . PHE A 1 102 ? 4.580 -1.286 -8.767 1.00 78.06 102 PHE A CA 1
ATOM 829 C C . PHE A 1 102 ? 5.640 -2.153 -8.096 1.00 78.06 102 PHE A C 1
ATOM 831 O O . PHE A 1 102 ? 5.384 -3.299 -7.709 1.00 78.06 102 PHE A O 1
ATOM 838 N N . ASP A 1 103 ? 6.820 -1.577 -7.904 1.00 81.62 103 ASP A N 1
ATOM 839 C CA . ASP A 1 103 ? 7.845 -2.155 -7.058 1.00 81.62 103 ASP A CA 1
ATOM 840 C C . ASP A 1 103 ? 7.389 -2.081 -5.598 1.00 81.62 103 ASP A C 1
ATOM 842 O O . ASP A 1 103 ? 6.982 -1.031 -5.103 1.00 81.62 103 ASP A O 1
ATOM 846 N N . LYS A 1 104 ? 7.436 -3.214 -4.896 1.00 74.50 104 LYS A N 1
ATOM 847 C CA . LYS A 1 104 ? 6.918 -3.317 -3.527 1.00 74.50 104 LYS A CA 1
ATOM 848 C C . LYS A 1 104 ? 7.764 -2.545 -2.514 1.00 74.50 104 LYS A C 1
ATOM 850 O O . LYS A 1 104 ? 7.222 -2.082 -1.514 1.00 74.50 104 LYS A O 1
ATOM 855 N N . ALA A 1 105 ? 9.077 -2.444 -2.717 1.00 73.88 105 ALA A N 1
ATOM 856 C CA . ALA A 1 105 ? 9.949 -1.690 -1.826 1.00 73.88 105 ALA A CA 1
ATOM 857 C C . ALA A 1 105 ? 9.710 -0.190 -2.014 1.00 73.88 105 ALA A C 1
ATOM 859 O O . ALA A 1 105 ? 9.450 0.505 -1.036 1.00 73.88 105 ALA A O 1
ATOM 860 N N . PHE A 1 106 ? 9.664 0.267 -3.267 1.00 72.12 106 PHE A N 1
ATOM 861 C CA . PHE A 1 106 ? 9.325 1.651 -3.591 1.00 72.12 106 PHE A CA 1
ATOM 862 C C . PHE A 1 106 ? 7.917 2.017 -3.124 1.00 72.12 106 PHE A C 1
ATOM 864 O O . PHE A 1 106 ? 7.719 3.075 -2.537 1.00 72.12 106 PHE A O 1
ATOM 871 N N . ALA A 1 107 ? 6.955 1.111 -3.309 1.00 67.31 107 ALA A N 1
ATOM 872 C CA . ALA A 1 107 ? 5.605 1.263 -2.798 1.00 67.31 107 ALA A CA 1
ATOM 873 C C . ALA A 1 107 ? 5.605 1.513 -1.292 1.00 67.31 107 ALA A C 1
ATOM 875 O O . ALA A 1 107 ? 5.068 2.519 -0.854 1.00 67.31 107 ALA A O 1
ATOM 876 N N . ARG A 1 108 ? 6.240 0.642 -0.500 1.00 67.62 108 ARG A N 1
ATOM 877 C CA . ARG A 1 108 ? 6.296 0.775 0.966 1.00 67.62 108 ARG A CA 1
ATOM 878 C C . ARG A 1 108 ? 6.907 2.093 1.427 1.00 67.62 108 ARG A C 1
ATOM 880 O O . ARG A 1 108 ? 6.358 2.703 2.329 1.00 67.62 108 ARG A O 1
ATOM 887 N N . GLU A 1 109 ? 7.978 2.549 0.786 1.00 69.81 109 GLU A N 1
ATOM 888 C CA . GLU A 1 109 ? 8.619 3.827 1.130 1.00 69.81 109 GLU A CA 1
ATOM 889 C C . GLU A 1 109 ? 7.783 5.048 0.708 1.00 69.81 109 GLU A C 1
ATOM 891 O O . GLU A 1 109 ? 7.823 6.103 1.344 1.00 69.81 109 GLU A O 1
ATOM 896 N N . LEU A 1 110 ? 7.001 4.916 -0.367 1.00 62.66 110 LEU A N 1
ATOM 897 C CA . LEU A 1 110 ? 6.066 5.946 -0.816 1.00 62.66 110 LEU A CA 1
ATOM 898 C C . LEU A 1 110 ? 4.822 6.018 0.093 1.00 62.66 110 LEU A C 1
ATOM 900 O O . LEU A 1 110 ? 4.272 7.101 0.312 1.00 62.66 110 LEU A O 1
ATOM 904 N N . LEU A 1 111 ? 4.398 4.871 0.637 1.00 54.69 111 LEU A N 1
ATOM 905 C CA . LEU A 1 111 ? 3.287 4.704 1.577 1.00 54.69 111 LEU A CA 1
ATOM 906 C C . LEU A 1 111 ? 3.660 5.310 2.943 1.00 54.69 111 LEU A C 1
ATOM 908 O O . LEU A 1 111 ? 4.146 4.633 3.839 1.00 54.69 111 LEU A O 1
ATOM 912 N N . GLY A 1 112 ? 3.433 6.615 3.093 1.00 51.62 112 GLY A N 1
ATOM 913 C CA . GLY A 1 112 ? 3.740 7.364 4.320 1.00 51.62 112 GLY A CA 1
ATOM 914 C C . GLY A 1 112 ? 4.161 8.812 4.071 1.00 51.62 112 GLY A C 1
ATOM 915 O O . GLY A 1 112 ? 4.147 9.628 4.991 1.00 51.62 112 GLY A O 1
ATOM 916 N N . LYS A 1 113 ? 4.482 9.178 2.821 1.00 57.38 113 LYS A N 1
ATOM 917 C CA . LYS A 1 113 ? 4.809 10.560 2.449 1.00 57.38 113 LYS A CA 1
ATOM 918 C C . LYS A 1 113 ? 3.646 11.246 1.732 1.00 57.38 113 LYS A C 1
ATOM 920 O O . LYS A 1 113 ? 3.068 10.712 0.790 1.00 57.38 113 LYS A O 1
ATOM 925 N N . LYS A 1 114 ? 3.316 12.479 2.146 1.00 47.44 114 LYS A N 1
ATOM 926 C CA . LYS A 1 114 ? 2.267 13.284 1.496 1.00 47.44 114 LYS A CA 1
ATOM 927 C C . LYS A 1 114 ? 2.653 13.554 0.037 1.00 47.44 114 LYS A C 1
ATOM 929 O O . LYS A 1 114 ? 3.723 14.109 -0.222 1.00 47.44 114 LYS A O 1
ATOM 934 N N . LEU A 1 115 ? 1.758 13.233 -0.902 1.00 49.09 115 LEU A N 1
ATOM 935 C CA . LEU A 1 115 ? 1.931 13.462 -2.342 1.00 49.09 115 LEU A CA 1
ATOM 936 C C . LEU A 1 115 ? 1.854 14.967 -2.691 1.00 49.09 115 LEU A C 1
ATOM 938 O O . LEU A 1 115 ? 0.922 15.427 -3.342 1.00 49.09 115 LEU A O 1
ATOM 942 N N . SER A 1 116 ? 2.806 15.767 -2.210 1.00 49.78 116 SER A N 1
ATOM 943 C CA . SER A 1 116 ? 2.886 17.207 -2.492 1.00 49.78 116 SER A CA 1
ATOM 944 C C . SER A 1 116 ? 3.622 17.491 -3.808 1.00 49.78 116 SER A C 1
ATOM 946 O O . SER A 1 116 ? 4.277 16.613 -4.371 1.00 49.78 116 SER A O 1
ATOM 948 N N . SER A 1 117 ? 3.596 18.741 -4.286 1.00 44.62 117 SER A N 1
ATOM 949 C CA . SER A 1 117 ? 4.425 19.171 -5.427 1.00 44.62 117 SER A CA 1
ATOM 950 C C . SER A 1 117 ? 5.931 18.946 -5.199 1.00 44.62 117 SER A C 1
ATOM 952 O O . SER A 1 117 ? 6.674 18.781 -6.167 1.00 44.62 117 SER A O 1
ATOM 954 N N . ARG A 1 118 ? 6.379 18.856 -3.933 1.00 49.66 118 ARG A N 1
ATOM 955 C CA . ARG A 1 118 ? 7.766 18.534 -3.549 1.00 49.66 118 ARG A CA 1
ATOM 956 C C . ARG A 1 118 ? 8.126 17.057 -3.717 1.00 49.66 118 ARG A C 1
ATOM 958 O O . ARG A 1 118 ? 9.303 16.758 -3.866 1.00 49.66 118 ARG A O 1
ATOM 965 N N . LEU A 1 119 ? 7.142 16.160 -3.827 1.00 55.94 119 LEU A N 1
ATOM 966 C CA . LEU A 1 119 ? 7.371 14.721 -3.988 1.00 55.94 119 LEU A CA 1
ATOM 967 C C . LEU A 1 119 ? 8.248 14.404 -5.207 1.00 55.94 119 LEU A C 1
ATOM 969 O O . LEU A 1 119 ? 8.990 13.439 -5.187 1.00 55.94 119 LEU A O 1
ATOM 973 N N . ARG A 1 120 ? 8.218 15.221 -6.269 1.00 54.12 120 ARG A N 1
ATOM 974 C CA . ARG A 1 120 ? 9.070 14.989 -7.448 1.00 54.12 120 ARG A CA 1
ATOM 975 C C . ARG A 1 120 ? 10.573 15.114 -7.126 1.00 54.12 120 ARG A C 1
ATOM 977 O O . ARG A 1 120 ? 11.355 14.458 -7.799 1.00 54.12 120 ARG A O 1
ATOM 984 N N . LYS A 1 121 ? 10.957 15.918 -6.121 1.00 58.84 121 LYS A N 1
ATOM 985 C CA . LYS A 1 121 ? 12.336 15.984 -5.595 1.00 58.84 121 LYS A CA 1
ATOM 986 C C . LYS A 1 121 ? 12.625 14.828 -4.633 1.00 58.84 121 LYS A C 1
ATOM 988 O O . LYS A 1 121 ? 13.691 14.239 -4.713 1.00 58.84 121 LYS A O 1
ATOM 993 N N . ASP A 1 122 ? 11.646 14.454 -3.813 1.00 67.62 122 ASP A N 1
ATOM 994 C CA . ASP A 1 122 ? 11.802 13.377 -2.827 1.00 67.62 122 ASP A CA 1
ATOM 995 C C . ASP A 1 122 ? 11.779 11.971 -3.464 1.00 67.62 122 ASP A C 1
ATOM 997 O O . ASP A 1 122 ? 12.212 11.010 -2.842 1.00 67.62 122 ASP A O 1
ATOM 1001 N N . VAL A 1 123 ? 11.269 11.819 -4.694 1.00 71.50 123 VAL A N 1
ATOM 1002 C CA . VAL A 1 123 ? 11.182 10.530 -5.411 1.00 71.50 123 VAL A CA 1
ATOM 1003 C C . VAL A 1 123 ? 12.551 9.916 -5.654 1.00 71.50 123 VAL A C 1
ATOM 1005 O O . VAL A 1 123 ? 12.674 8.697 -5.575 1.00 71.50 123 VAL A O 1
ATOM 1008 N N . ASP A 1 124 ? 13.556 10.744 -5.930 1.00 76.31 124 ASP A N 1
ATOM 1009 C CA . ASP A 1 124 ? 14.918 10.264 -6.145 1.00 76.31 124 ASP A CA 1
ATOM 1010 C C . ASP A 1 124 ? 15.497 9.736 -4.813 1.00 76.31 124 ASP A C 1
ATOM 1012 O O . ASP A 1 124 ? 15.995 8.615 -4.776 1.00 76.31 124 ASP A O 1
ATOM 1016 N N . GLU A 1 125 ? 15.277 10.435 -3.691 1.00 80.44 1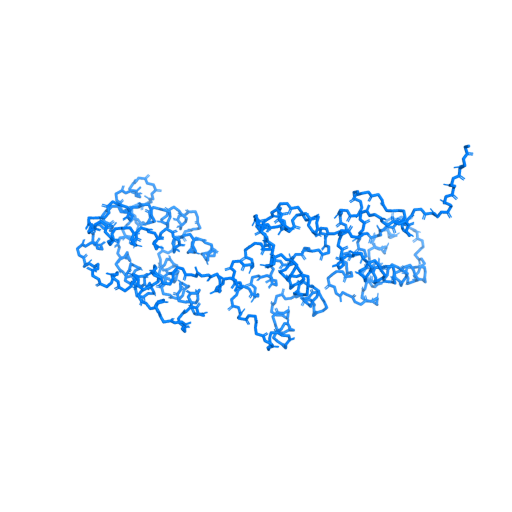25 GLU A N 1
ATOM 1017 C CA . GLU A 1 125 ? 15.672 9.972 -2.346 1.00 80.44 125 GLU A CA 1
ATOM 1018 C C . GLU A 1 125 ? 14.919 8.703 -1.897 1.00 80.44 125 GLU A C 1
ATOM 1020 O O . GLU A 1 125 ? 15.494 7.792 -1.300 1.00 80.44 125 GLU A O 1
ATOM 1025 N N . ILE A 1 126 ? 13.610 8.628 -2.165 1.00 75.88 126 ILE A N 1
ATOM 1026 C CA . ILE A 1 126 ? 12.777 7.446 -1.882 1.00 75.88 126 ILE A CA 1
ATOM 1027 C C . ILE A 1 126 ? 13.246 6.268 -2.740 1.00 75.88 126 ILE A C 1
ATOM 1029 O O . ILE A 1 126 ? 13.340 5.145 -2.249 1.00 75.88 126 ILE A O 1
ATOM 1033 N N . GLY A 1 127 ? 13.557 6.524 -4.012 1.00 82.12 127 GLY A N 1
ATOM 1034 C CA . GLY A 1 127 ? 14.115 5.543 -4.933 1.00 82.12 127 GLY A CA 1
ATOM 1035 C C . GLY A 1 127 ? 15.443 4.990 -4.434 1.00 82.12 127 GLY A C 1
ATOM 1036 O O . GLY A 1 127 ? 15.602 3.774 -4.365 1.00 82.12 127 GLY A O 1
ATOM 1037 N N . GLU A 1 128 ? 16.355 5.853 -3.984 1.00 85.62 128 GLU A N 1
ATOM 1038 C CA . GLU A 1 128 ? 17.632 5.439 -3.393 1.00 85.62 128 GLU A CA 1
ATOM 1039 C C . GLU A 1 128 ? 17.436 4.528 -2.174 1.00 85.62 128 GLU A C 1
ATOM 1041 O O . GLU A 1 128 ? 18.031 3.449 -2.112 1.00 85.62 128 GLU A O 1
ATOM 1046 N N . LYS A 1 129 ? 16.545 4.899 -1.242 1.00 82.00 129 LYS A N 1
ATOM 1047 C CA . LYS A 1 129 ? 16.220 4.067 -0.067 1.00 82.00 129 LYS A CA 1
ATOM 1048 C C . LYS A 1 129 ? 15.617 2.719 -0.452 1.00 82.00 129 LYS A C 1
ATOM 1050 O O . LYS A 1 129 ? 16.024 1.685 0.075 1.00 82.00 129 LYS A O 1
ATOM 1055 N N . ALA A 1 130 ? 14.688 2.724 -1.404 1.00 80.62 130 ALA A N 1
ATOM 1056 C CA . ALA A 1 130 ? 14.049 1.522 -1.924 1.00 80.62 130 ALA A CA 1
ATOM 1057 C C . ALA A 1 130 ? 14.961 0.695 -2.848 1.00 80.62 130 ALA A C 1
ATOM 1059 O O . ALA A 1 130 ? 14.588 -0.414 -3.228 1.00 80.62 130 ALA A O 1
ATOM 1060 N N . ARG A 1 131 ? 16.145 1.216 -3.206 1.00 86.56 131 ARG A N 1
ATOM 1061 C CA . ARG A 1 131 ? 17.063 0.661 -4.214 1.00 86.56 131 ARG A CA 1
ATOM 1062 C C . ARG A 1 131 ? 16.405 0.475 -5.584 1.00 86.56 131 ARG A C 1
ATOM 1064 O O . ARG A 1 131 ? 16.645 -0.512 -6.277 1.00 86.56 131 ARG A O 1
ATOM 1071 N N . VAL A 1 132 ? 15.583 1.442 -5.979 1.00 87.38 132 VAL A N 1
ATOM 1072 C CA . VAL A 1 132 ? 14.913 1.502 -7.280 1.00 87.38 132 VAL A CA 1
ATOM 1073 C C . VAL A 1 132 ? 15.440 2.707 -8.053 1.00 87.38 132 VAL A C 1
ATOM 1075 O O . VAL A 1 132 ? 15.566 3.802 -7.513 1.00 87.38 132 VAL A O 1
ATOM 1078 N N . LEU A 1 133 ? 15.764 2.514 -9.334 1.00 89.75 133 LEU A N 1
ATOM 1079 C CA . LEU A 1 133 ? 16.321 3.584 -10.158 1.00 89.75 133 LEU A CA 1
ATOM 1080 C C . LEU A 1 133 ? 15.291 4.695 -10.393 1.00 89.75 133 LEU A C 1
ATOM 1082 O O . LEU A 1 133 ? 14.125 4.426 -10.692 1.00 89.75 133 LEU A O 1
ATOM 1086 N N . SER A 1 134 ? 15.764 5.945 -10.371 1.00 85.00 134 SER A N 1
ATOM 1087 C CA . SER A 1 134 ? 14.955 7.163 -10.538 1.00 85.00 134 SER A CA 1
ATOM 1088 C C . SER A 1 134 ? 13.989 7.095 -11.730 1.00 85.00 134 SER A C 1
ATOM 1090 O O . SER A 1 134 ? 12.811 7.437 -11.606 1.00 85.00 134 SER A O 1
ATOM 1092 N N . ARG A 1 135 ? 14.437 6.569 -12.879 1.00 88.75 135 ARG A N 1
ATOM 1093 C CA . ARG A 1 135 ? 13.585 6.399 -14.068 1.00 88.75 135 ARG A CA 1
ATOM 1094 C C . ARG A 1 135 ? 12.374 5.498 -13.794 1.00 88.75 135 ARG A C 1
ATOM 1096 O O . ARG A 1 135 ? 11.260 5.850 -14.178 1.00 88.75 135 ARG A O 1
ATOM 1103 N N . SER A 1 136 ? 12.576 4.373 -13.108 1.00 87.62 136 SER A N 1
ATOM 1104 C CA . SER A 1 136 ? 11.493 3.456 -12.730 1.00 87.62 136 SER A CA 1
ATOM 1105 C C . SER A 1 136 ? 10.578 4.075 -11.678 1.00 87.62 136 SER A C 1
ATOM 1107 O O . SER A 1 136 ? 9.358 3.998 -11.814 1.00 87.62 136 SER A O 1
ATOM 1109 N N . CYS A 1 137 ? 11.139 4.758 -10.678 1.00 82.88 137 CYS A N 1
ATOM 1110 C CA . CYS A 1 137 ? 10.363 5.470 -9.662 1.00 82.88 137 CYS A CA 1
ATOM 1111 C C . CYS A 1 137 ? 9.424 6.516 -10.280 1.00 82.88 137 CYS A C 1
ATOM 1113 O O . CYS A 1 137 ? 8.238 6.571 -9.950 1.00 82.88 137 CYS A O 1
ATOM 1115 N N . ARG A 1 138 ? 9.938 7.321 -11.221 1.00 82.56 138 ARG A N 1
ATOM 1116 C CA . ARG A 1 138 ? 9.159 8.335 -11.948 1.00 82.56 138 ARG A CA 1
ATOM 1117 C C . ARG A 1 138 ? 8.045 7.700 -12.779 1.00 82.56 138 ARG A C 1
ATOM 1119 O O . ARG A 1 138 ? 6.903 8.127 -12.648 1.00 82.56 138 ARG A O 1
ATOM 1126 N N . ARG A 1 139 ? 8.345 6.639 -13.545 1.00 89.31 139 ARG A N 1
ATOM 1127 C CA . ARG A 1 139 ? 7.341 5.867 -14.304 1.00 89.31 139 ARG A CA 1
ATOM 1128 C C . ARG A 1 139 ? 6.209 5.384 -13.398 1.00 89.31 139 ARG A C 1
ATOM 1130 O O . ARG A 1 139 ? 5.047 5.636 -13.695 1.00 89.31 139 ARG A O 1
ATOM 1137 N N . GLN A 1 140 ? 6.542 4.704 -12.301 1.00 82.06 140 GLN A N 1
ATOM 1138 C CA . GLN A 1 140 ? 5.553 4.152 -11.369 1.00 82.06 140 GLN A CA 1
ATOM 1139 C C . GLN A 1 140 ? 4.650 5.252 -10.795 1.00 82.06 140 GLN A C 1
ATOM 1141 O O . GLN A 1 140 ? 3.427 5.125 -10.808 1.00 82.06 140 GLN A O 1
ATOM 1146 N N . LEU A 1 141 ? 5.236 6.377 -10.372 1.00 73.38 141 LEU A N 1
ATOM 1147 C CA . LEU A 1 141 ? 4.481 7.516 -9.855 1.00 73.38 141 LEU A CA 1
ATOM 1148 C C . LEU A 1 141 ? 3.580 8.167 -10.915 1.00 73.38 141 LEU A C 1
ATOM 1150 O O . LEU A 1 141 ? 2.444 8.539 -10.617 1.00 73.38 141 LEU A O 1
ATOM 1154 N N . ASP A 1 142 ? 4.075 8.332 -12.139 1.00 75.62 142 ASP A N 1
ATOM 1155 C CA . ASP A 1 142 ? 3.299 8.924 -13.228 1.00 75.62 142 ASP A CA 1
ATOM 1156 C C . ASP A 1 142 ? 2.165 7.998 -13.678 1.00 75.62 142 ASP A C 1
ATOM 1158 O O . ASP A 1 142 ? 1.064 8.477 -13.951 1.00 75.62 142 ASP A O 1
ATOM 1162 N N . ASN A 1 143 ? 2.387 6.682 -13.676 1.00 81.31 143 ASN A N 1
ATOM 1163 C CA . ASN A 1 143 ? 1.347 5.687 -13.925 1.00 81.31 143 ASN A CA 1
ATOM 1164 C C . ASN A 1 143 ? 0.252 5.755 -12.865 1.00 81.31 143 ASN A C 1
ATOM 1166 O O . ASN A 1 143 ? -0.918 5.876 -13.222 1.00 81.31 143 ASN A O 1
ATOM 1170 N N . PHE A 1 144 ? 0.627 5.796 -11.586 1.00 72.31 144 PHE A N 1
ATOM 1171 C CA . PHE A 1 144 ? -0.325 5.965 -10.491 1.00 72.31 144 PHE A CA 1
ATOM 1172 C C . PHE A 1 144 ? -1.153 7.252 -10.629 1.00 72.31 144 PHE A C 1
ATOM 1174 O O . PHE A 1 144 ? -2.380 7.228 -10.547 1.00 72.31 144 PHE A O 1
ATOM 1181 N N . ARG A 1 145 ? -0.500 8.391 -10.902 1.00 68.31 145 ARG A N 1
ATOM 1182 C CA . ARG A 1 145 ? -1.191 9.674 -11.125 1.00 68.31 145 ARG A CA 1
ATOM 1183 C C . ARG A 1 145 ? -2.160 9.618 -12.297 1.00 68.31 145 ARG A C 1
ATOM 1185 O O . ARG A 1 145 ? -3.216 10.241 -12.232 1.00 68.31 145 ARG A O 1
ATOM 1192 N N . ARG A 1 146 ? -1.784 8.916 -13.364 1.00 78.62 146 ARG A N 1
ATOM 1193 C CA . ARG A 1 146 ? -2.609 8.778 -14.561 1.00 78.62 146 ARG A CA 1
ATOM 1194 C C . ARG A 1 146 ? -3.853 7.948 -14.288 1.00 78.62 146 ARG A C 1
ATOM 1196 O O . ARG A 1 146 ? -4.931 8.391 -14.660 1.00 78.62 146 ARG A O 1
ATOM 1203 N N . VAL A 1 147 ? -3.699 6.809 -13.607 1.00 69.69 147 VAL A N 1
ATOM 1204 C CA . VAL A 1 147 ? -4.833 5.984 -13.165 1.00 69.69 147 VAL A CA 1
ATOM 1205 C C . VAL A 1 147 ? -5.774 6.821 -12.318 1.00 69.69 147 VAL A C 1
ATOM 1207 O O . VAL A 1 147 ? -6.952 6.902 -12.634 1.00 69.69 147 VAL A O 1
ATOM 1210 N N . PHE A 1 148 ? -5.239 7.525 -11.316 1.00 61.69 148 PHE A N 1
ATOM 1211 C CA . PHE A 1 148 ? -6.032 8.375 -10.434 1.00 61.69 148 PHE A CA 1
ATOM 1212 C C . PHE A 1 148 ? -6.839 9.432 -11.198 1.00 61.69 148 PHE A C 1
ATOM 1214 O O . PHE A 1 148 ? -8.053 9.496 -11.054 1.00 61.69 148 PHE A O 1
ATOM 1221 N N . LYS A 1 149 ? -6.171 10.239 -12.032 1.00 66.50 149 LYS A N 1
ATOM 1222 C CA . LYS A 1 149 ? -6.820 11.340 -12.758 1.00 66.50 149 LYS A CA 1
ATOM 1223 C C . LYS A 1 149 ? -7.924 10.852 -13.697 1.00 66.50 149 LYS A C 1
ATOM 1225 O O . LYS A 1 149 ? -8.874 11.564 -13.979 1.00 66.50 149 LYS A O 1
ATOM 1230 N N . ALA A 1 150 ? -7.766 9.650 -14.234 1.00 68.88 150 ALA A N 1
ATOM 1231 C CA . ALA A 1 150 ? -8.720 9.097 -15.175 1.00 68.88 150 ALA A CA 1
ATOM 1232 C C . ALA A 1 150 ? -9.985 8.555 -14.487 1.00 68.88 150 ALA A C 1
ATOM 1234 O O . ALA A 1 150 ? -11.033 8.517 -15.122 1.00 68.88 150 ALA A O 1
ATOM 1235 N N . VAL A 1 151 ? -9.901 8.167 -13.207 1.00 66.62 151 VAL A N 1
ATOM 1236 C CA . VAL A 1 151 ? -11.010 7.536 -12.470 1.00 66.62 151 VAL A CA 1
ATOM 1237 C C . VAL A 1 151 ? -11.640 8.413 -11.385 1.00 66.62 151 VAL A C 1
ATOM 1239 O O . VAL A 1 151 ? -12.663 8.008 -10.844 1.00 66.62 151 VAL A O 1
ATOM 1242 N N . GLU A 1 152 ? -11.059 9.575 -11.061 1.00 61.81 152 GLU A N 1
ATOM 1243 C CA . GLU A 1 152 ? -11.537 10.455 -9.977 1.00 61.81 152 GLU A CA 1
ATOM 1244 C C . GLU A 1 152 ? -12.946 11.022 -10.218 1.00 61.81 152 GLU A C 1
ATOM 1246 O O . GLU A 1 152 ? -13.723 11.124 -9.275 1.00 61.81 152 GLU A O 1
ATOM 1251 N N . ASP A 1 153 ? -13.295 11.310 -11.475 1.00 63.09 153 ASP A N 1
ATOM 1252 C CA . ASP A 1 153 ? -14.571 11.934 -11.861 1.00 63.09 153 ASP A CA 1
ATOM 1253 C C . ASP A 1 153 ? -15.615 10.925 -12.382 1.00 63.09 153 ASP A C 1
ATOM 1255 O O . ASP A 1 153 ? -16.644 11.313 -12.936 1.00 63.09 153 ASP A O 1
ATOM 1259 N N . LEU A 1 154 ? -15.342 9.620 -12.278 1.00 66.56 154 LEU A N 1
ATOM 1260 C CA . LEU A 1 154 ? -16.213 8.581 -12.828 1.00 66.56 154 LEU A CA 1
ATOM 1261 C C . LEU A 1 154 ? -17.132 7.987 -11.768 1.00 66.56 154 LEU A C 1
ATOM 1263 O O . LEU A 1 154 ? -16.677 7.515 -10.725 1.00 66.56 154 LEU A O 1
ATOM 1267 N N . ASP A 1 155 ? -18.412 7.876 -12.111 1.00 63.84 155 ASP A N 1
ATOM 1268 C CA . ASP A 1 155 ? -19.378 7.132 -11.314 1.00 63.84 155 ASP A CA 1
ATOM 1269 C C . ASP A 1 155 ? -19.046 5.629 -11.275 1.00 63.84 155 ASP A C 1
ATOM 1271 O O . ASP A 1 155 ? -18.487 5.052 -12.212 1.00 63.84 155 ASP A O 1
ATOM 1275 N N . GLY A 1 156 ? -19.422 4.964 -10.180 1.00 68.62 156 GLY A N 1
ATOM 1276 C CA . GLY A 1 156 ? -19.279 3.516 -10.018 1.00 68.62 156 GLY A CA 1
ATOM 1277 C C . GLY A 1 156 ? -18.096 3.081 -9.152 1.00 68.62 156 GLY A C 1
ATOM 1278 O O . GLY A 1 156 ? -17.523 3.845 -8.378 1.00 68.62 156 GLY A O 1
ATOM 1279 N N . SER A 1 157 ? -17.771 1.786 -9.204 1.00 70.00 157 SER A N 1
ATOM 1280 C CA . SER A 1 157 ? -16.727 1.227 -8.342 1.00 70.00 157 SER A CA 1
ATOM 1281 C C . SER A 1 157 ? -15.335 1.567 -8.875 1.00 70.00 157 SER A C 1
ATOM 1283 O O . SER A 1 157 ? -15.021 1.245 -10.021 1.00 70.00 157 SER A O 1
ATOM 1285 N N . LEU A 1 158 ? -14.469 2.104 -8.012 1.00 62.03 158 LEU A N 1
ATOM 1286 C CA . LEU A 1 158 ? -13.075 2.391 -8.352 1.00 62.03 158 LEU A CA 1
ATOM 1287 C C . LEU A 1 158 ? -12.349 1.194 -9.006 1.00 62.03 158 LEU A C 1
ATOM 1289 O O . LEU A 1 158 ? -11.714 1.395 -10.040 1.00 62.03 158 LEU A O 1
ATOM 1293 N N . PRO A 1 159 ? -12.441 -0.052 -8.485 1.00 67.19 159 PRO A N 1
ATOM 1294 C CA . PRO A 1 159 ? -11.793 -1.183 -9.136 1.00 67.19 159 PRO A CA 1
ATOM 1295 C C . PRO A 1 159 ? -12.306 -1.431 -10.556 1.00 67.19 159 PRO A C 1
ATOM 1297 O O . PRO A 1 159 ? -11.498 -1.610 -11.461 1.00 67.19 159 PRO A O 1
ATOM 1300 N N . GLY A 1 160 ? -13.625 -1.370 -10.757 1.00 73.19 160 GLY A N 1
ATOM 1301 C CA . GLY A 1 160 ? -14.233 -1.528 -12.077 1.00 73.19 160 GLY A CA 1
ATOM 1302 C C . GLY A 1 160 ? -13.765 -0.456 -13.061 1.00 73.19 160 GLY A C 1
ATOM 1303 O O . GLY A 1 160 ? -13.363 -0.792 -14.171 1.00 73.19 160 GLY A O 1
ATOM 1304 N N . ASN A 1 161 ? -13.706 0.805 -12.624 1.00 76.44 161 ASN A N 1
ATOM 1305 C CA . ASN A 1 161 ? -13.274 1.931 -13.457 1.00 76.44 161 ASN A CA 1
ATOM 1306 C C . ASN A 1 161 ? -11.805 1.789 -13.893 1.00 76.44 161 ASN A C 1
ATOM 1308 O O . ASN A 1 161 ? -11.477 1.973 -15.069 1.00 76.44 161 ASN A O 1
ATOM 1312 N N . ILE A 1 162 ? -10.923 1.376 -12.974 1.00 78.25 162 ILE A N 1
ATOM 1313 C CA . ILE A 1 162 ? -9.511 1.099 -13.279 1.00 78.25 162 ILE A CA 1
ATOM 1314 C C . ILE A 1 162 ? -9.391 -0.057 -14.280 1.00 78.25 162 ILE A C 1
ATOM 1316 O O . ILE A 1 162 ? -8.644 0.040 -15.252 1.00 78.25 162 ILE A O 1
ATOM 1320 N N . GLN A 1 163 ? -10.128 -1.148 -14.068 1.00 82.94 163 GLN A N 1
ATOM 1321 C CA . GLN A 1 163 ? -10.092 -2.314 -14.953 1.00 82.94 163 GLN A CA 1
ATOM 1322 C C . GLN A 1 163 ? -10.581 -1.978 -16.358 1.00 82.94 163 GLN A C 1
ATOM 1324 O O . GLN A 1 163 ? -9.929 -2.348 -17.331 1.00 82.94 163 GLN A O 1
ATOM 1329 N N . SER A 1 164 ? -11.680 -1.231 -16.476 1.00 82.75 164 SER A N 1
ATOM 1330 C CA . SER A 1 164 ? -12.236 -0.864 -17.777 1.00 82.75 164 SER A CA 1
ATOM 1331 C C . SER A 1 164 ? -11.344 0.099 -18.559 1.00 82.75 164 SER A C 1
ATOM 1333 O O . SER A 1 164 ? -11.255 -0.016 -19.776 1.00 82.75 164 SER A O 1
ATOM 1335 N N . GLN A 1 165 ? -10.678 1.044 -17.884 1.00 81.06 165 GLN A N 1
ATOM 1336 C CA . GLN A 1 165 ? -9.893 2.079 -18.566 1.00 81.06 165 GLN A CA 1
ATOM 1337 C C . GLN A 1 165 ? -8.419 1.723 -18.768 1.00 81.06 165 GLN A C 1
ATOM 1339 O O . GLN A 1 165 ? -7.790 2.203 -19.708 1.00 81.06 165 GLN A O 1
ATOM 1344 N N . PHE A 1 166 ? -7.844 0.898 -17.895 1.00 84.12 166 PHE A N 1
ATOM 1345 C CA . PHE A 1 166 ? -6.421 0.554 -17.953 1.00 84.12 166 PHE A CA 1
ATOM 1346 C C . PHE A 1 166 ? -6.168 -0.921 -18.255 1.00 84.12 166 PHE A C 1
ATOM 1348 O O . PHE A 1 166 ? -5.012 -1.301 -18.405 1.00 84.12 166 PHE A O 1
ATOM 1355 N N . LEU A 1 167 ? -7.219 -1.744 -18.369 1.00 85.00 167 LEU A N 1
ATOM 1356 C CA . LEU A 1 167 ? -7.123 -3.182 -18.650 1.00 85.00 167 LEU A CA 1
ATOM 1357 C C . LEU A 1 167 ? -6.250 -3.926 -17.617 1.00 85.00 167 LEU A C 1
ATOM 1359 O O . LEU A 1 167 ? -5.571 -4.906 -17.927 1.00 85.00 167 LEU A O 1
ATOM 1363 N N . LEU A 1 168 ? -6.236 -3.441 -16.370 1.00 85.00 168 LEU A N 1
ATOM 1364 C CA . LEU A 1 168 ? -5.441 -4.014 -15.280 1.00 85.00 168 LE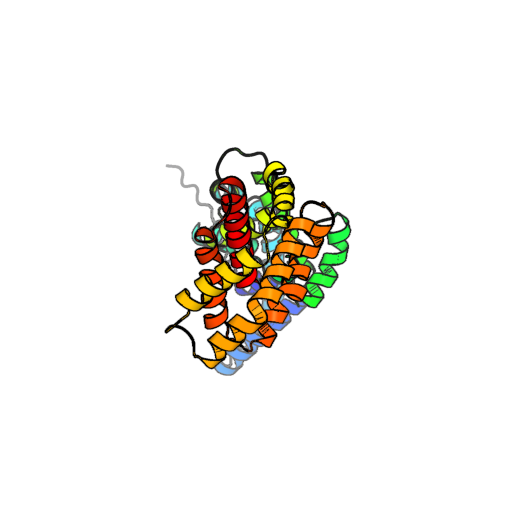U A CA 1
ATOM 1365 C C . LEU A 1 168 ? -6.134 -5.227 -14.659 1.00 85.00 168 LEU A C 1
ATOM 1367 O O . LEU A 1 168 ? -7.355 -5.290 -14.570 1.00 85.00 168 LEU A O 1
ATOM 1371 N N . SER A 1 169 ? -5.346 -6.194 -14.194 1.00 82.31 169 SER A N 1
ATOM 1372 C CA . SER A 1 169 ? -5.867 -7.340 -13.444 1.00 82.31 169 SER A CA 1
ATOM 1373 C C . SER A 1 169 ? -6.340 -6.943 -12.042 1.00 82.31 169 SER A C 1
ATOM 1375 O O . SER A 1 169 ? -5.792 -6.024 -11.431 1.00 82.31 169 SER A O 1
ATOM 1377 N N . ASP A 1 170 ? -7.265 -7.721 -11.463 1.00 73.81 170 ASP A N 1
ATOM 1378 C CA . ASP A 1 170 ? -7.728 -7.576 -10.067 1.00 73.81 170 ASP A CA 1
ATOM 1379 C C . ASP A 1 170 ? -6.586 -7.381 -9.060 1.00 73.81 170 ASP A C 1
ATOM 1381 O O . ASP A 1 170 ? -6.711 -6.651 -8.075 1.00 73.81 170 ASP A O 1
ATOM 1385 N N . LYS A 1 171 ? -5.457 -8.059 -9.287 1.00 72.56 171 LYS A N 1
ATOM 1386 C CA . LYS A 1 171 ? -4.285 -8.004 -8.415 1.00 72.56 171 LYS A CA 1
ATOM 1387 C C . LYS A 1 171 ? -3.637 -6.618 -8.409 1.00 72.56 171 LYS A C 1
ATOM 1389 O O . LYS A 1 171 ? -3.291 -6.133 -7.333 1.00 72.56 171 LYS A O 1
ATOM 1394 N N . LEU A 1 172 ? -3.466 -5.997 -9.577 1.00 67.06 172 LEU A N 1
ATOM 1395 C CA . LEU A 1 172 ? -2.882 -4.657 -9.695 1.00 67.06 172 LEU A CA 1
ATOM 1396 C C . LEU A 1 172 ? -3.875 -3.587 -9.244 1.00 67.06 172 LEU A C 1
ATOM 1398 O O . LEU A 1 172 ? -3.515 -2.712 -8.463 1.00 67.06 172 LEU A O 1
ATOM 1402 N N . THR A 1 173 ? -5.150 -3.744 -9.598 1.00 64.75 173 THR A N 1
ATOM 1403 C CA . THR A 1 173 ? -6.226 -2.844 -9.174 1.00 64.75 173 THR A CA 1
ATOM 1404 C C . THR A 1 173 ? -6.361 -2.760 -7.651 1.00 64.75 173 THR A C 1
ATOM 1406 O O . THR A 1 173 ? -6.615 -1.689 -7.103 1.00 64.75 173 THR A O 1
ATOM 1409 N N . LYS A 1 174 ? -6.155 -3.868 -6.925 1.00 62.62 174 LYS A N 1
ATOM 1410 C CA . LYS A 1 174 ? -6.141 -3.873 -5.449 1.00 62.62 174 LYS A CA 1
ATOM 1411 C C . LYS A 1 174 ? -4.971 -3.077 -4.863 1.00 62.62 174 LYS A C 1
ATOM 1413 O O . LYS A 1 174 ? -5.132 -2.468 -3.806 1.00 62.62 174 LYS A O 1
ATOM 1418 N N . LEU A 1 175 ? -3.813 -3.082 -5.525 1.00 55.47 175 LEU A N 1
ATOM 1419 C CA . LEU A 1 175 ? -2.639 -2.322 -5.098 1.00 55.47 175 LEU A CA 1
ATOM 1420 C C . LEU A 1 175 ? -2.842 -0.825 -5.359 1.00 55.47 175 LEU A C 1
ATOM 1422 O O . LEU A 1 175 ? -2.661 -0.031 -4.440 1.00 55.47 175 LEU A O 1
ATOM 1426 N N . ASP A 1 176 ? -3.330 -0.462 -6.547 1.00 53.12 176 ASP A N 1
ATOM 1427 C CA . ASP A 1 176 ? -3.701 0.918 -6.876 1.00 53.12 176 ASP A CA 1
ATOM 1428 C C . ASP A 1 176 ? -4.807 1.437 -5.958 1.00 53.12 176 ASP A C 1
ATOM 1430 O O . ASP A 1 176 ? -4.695 2.548 -5.456 1.00 53.12 176 ASP A O 1
ATOM 1434 N N . ARG A 1 177 ? -5.811 0.616 -5.618 1.00 53.16 177 ARG A N 1
ATOM 1435 C CA . ARG A 1 177 ? -6.819 0.943 -4.596 1.00 53.16 177 ARG A CA 1
ATOM 1436 C C . ARG A 1 177 ? -6.189 1.237 -3.235 1.00 53.16 177 ARG A C 1
ATOM 1438 O O . ARG A 1 177 ? -6.642 2.160 -2.570 1.00 53.16 177 ARG A O 1
ATOM 1445 N N . LYS A 1 178 ? -5.176 0.475 -2.802 1.00 54.56 178 LYS A N 1
ATOM 1446 C CA . LYS A 1 178 ? -4.486 0.698 -1.516 1.00 54.56 178 LYS A CA 1
ATOM 1447 C C . LYS A 1 178 ? -3.764 2.049 -1.502 1.00 54.56 178 LYS A C 1
ATOM 1449 O O . LYS A 1 178 ? -3.826 2.748 -0.497 1.00 54.56 178 LYS A O 1
ATOM 1454 N N . PHE A 1 179 ? -3.141 2.439 -2.614 1.00 49.91 179 PHE A N 1
ATOM 1455 C CA . PHE A 1 179 ? -2.559 3.774 -2.779 1.00 49.91 179 PHE A CA 1
ATOM 1456 C C . PHE A 1 179 ? -3.611 4.875 -2.929 1.00 49.91 179 PHE A C 1
ATOM 1458 O O . PHE A 1 179 ? -3.417 5.976 -2.412 1.00 49.91 179 PHE A O 1
ATOM 1465 N N . LEU A 1 180 ? -4.725 4.584 -3.607 1.00 4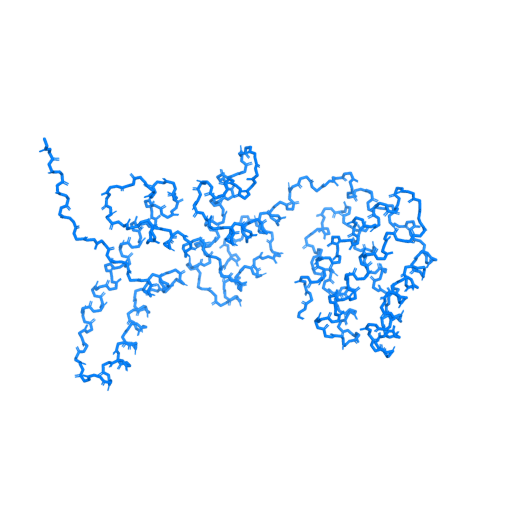4.72 180 LEU A N 1
ATOM 1466 C CA . LEU A 1 180 ? -5.828 5.519 -3.772 1.00 44.72 180 LEU A CA 1
ATOM 1467 C C . LEU A 1 180 ? -6.426 5.842 -2.412 1.00 44.72 180 LEU A C 1
ATOM 1469 O O . LEU A 1 180 ? -6.451 7.010 -2.082 1.00 44.72 180 LEU A O 1
ATOM 1473 N N . HIS A 1 181 ? -6.688 4.836 -1.568 1.00 43.09 181 HIS A N 1
ATOM 1474 C CA . HIS A 1 181 ? -7.112 4.986 -0.167 1.00 43.09 181 HIS A CA 1
ATOM 1475 C C . HIS A 1 181 ? -6.182 5.873 0.684 1.00 43.09 181 HIS A C 1
ATOM 1477 O O . HIS A 1 181 ? -6.596 6.387 1.715 1.00 43.09 181 HIS A O 1
ATOM 1483 N N . ILE A 1 182 ? -4.917 6.038 0.281 1.00 43.75 182 ILE A N 1
ATOM 1484 C CA . ILE A 1 182 ? -3.912 6.841 0.995 1.00 43.75 182 ILE A CA 1
ATOM 1485 C C . ILE A 1 182 ? -3.830 8.271 0.450 1.00 43.75 182 ILE A C 1
ATOM 1487 O O . ILE A 1 182 ? -3.563 9.196 1.216 1.00 43.75 182 ILE A O 1
ATOM 1491 N N . LYS A 1 183 ? -4.096 8.489 -0.846 1.00 39.81 183 LYS A N 1
ATOM 1492 C CA . LYS A 1 183 ? -4.333 9.838 -1.392 1.00 39.81 183 LYS A CA 1
ATOM 1493 C C . LYS A 1 183 ? -5.707 10.365 -0.962 1.00 39.81 183 LYS A C 1
ATOM 1495 O O . LYS A 1 183 ? -5.826 11.516 -0.560 1.00 39.81 183 LYS A O 1
ATOM 1500 N N . ASP A 1 184 ? -6.671 9.465 -0.905 1.00 39.88 184 ASP A N 1
ATOM 1501 C CA . ASP A 1 184 ? -7.962 9.560 -0.245 1.00 39.88 184 ASP A CA 1
ATOM 1502 C C . ASP A 1 184 ? -7.865 9.506 1.299 1.00 39.88 184 ASP A C 1
ATOM 1504 O O . ASP A 1 184 ? -8.841 9.268 2.003 1.00 39.88 184 ASP A O 1
ATOM 1508 N N . GLY A 1 185 ? -6.719 9.874 1.872 1.00 42.09 185 GLY A N 1
ATOM 1509 C CA . GLY A 1 185 ? -6.765 10.625 3.130 1.00 42.09 185 GLY A CA 1
ATOM 1510 C C . GLY A 1 185 ? -7.567 11.939 3.003 1.00 42.09 185 GLY A C 1
ATOM 1511 O O . GLY A 1 185 ? -7.804 12.585 4.017 1.00 42.09 185 GLY A O 1
ATOM 1512 N N . ASP A 1 186 ? -7.976 12.307 1.777 1.00 41.12 186 ASP A N 1
ATOM 1513 C CA . ASP A 1 186 ? -9.047 13.250 1.433 1.00 41.12 186 ASP A CA 1
ATOM 1514 C C . ASP A 1 186 ? -10.310 12.576 0.799 1.00 41.12 186 ASP A C 1
ATOM 1516 O O . ASP A 1 186 ? -11.147 13.296 0.254 1.00 41.12 186 ASP A O 1
ATOM 1520 N N . ILE A 1 187 ? -10.549 11.243 0.927 1.00 41.94 187 ILE A N 1
ATOM 1521 C CA . ILE A 1 187 ? -11.948 10.736 1.025 1.00 41.94 187 ILE A CA 1
ATOM 1522 C C . ILE A 1 187 ? -12.562 11.618 2.104 1.00 41.94 187 ILE A C 1
ATOM 1524 O O . ILE A 1 187 ? -11.848 12.024 3.022 1.00 41.94 187 ILE A O 1
ATOM 1528 N N . GLU A 1 188 ? -13.844 11.951 2.029 1.00 44.12 188 GLU A N 1
ATOM 1529 C CA . GLU A 1 188 ? -14.550 12.432 3.210 1.00 44.12 188 GLU A CA 1
ATOM 1530 C C . GLU A 1 188 ? -14.377 11.395 4.328 1.00 44.12 188 GLU A C 1
ATOM 1532 O O . GLU A 1 188 ? -15.208 10.509 4.516 1.00 44.12 188 GLU A O 1
ATOM 1537 N N . ILE A 1 189 ? -13.247 11.455 5.048 1.00 50.62 189 ILE A N 1
ATOM 1538 C CA . ILE A 1 189 ? -13.036 10.780 6.302 1.00 50.62 189 ILE A CA 1
ATOM 1539 C C . ILE A 1 189 ? -14.190 11.338 7.072 1.00 50.62 189 ILE A C 1
ATOM 1541 O O . ILE A 1 189 ? -14.231 12.556 7.250 1.00 50.62 189 ILE A O 1
ATOM 1545 N N . ASP A 1 190 ? -15.149 10.466 7.356 1.00 60.03 190 ASP A N 1
ATOM 1546 C CA . ASP A 1 190 ? -16.432 10.802 7.927 1.00 60.03 190 ASP A CA 1
ATOM 1547 C C . ASP A 1 190 ? -16.178 11.817 9.041 1.00 60.03 190 ASP A C 1
ATOM 1549 O O . ASP A 1 190 ? -15.729 11.469 10.134 1.00 60.03 190 ASP A O 1
ATOM 1553 N N . LYS A 1 191 ? -16.315 13.110 8.704 1.00 59.47 191 LYS A N 1
ATOM 1554 C CA . LYS A 1 191 ? -15.798 14.175 9.570 1.00 59.47 191 LYS A CA 1
ATOM 1555 C C . LYS A 1 191 ? -16.589 14.139 10.862 1.00 59.47 191 LYS A C 1
ATOM 1557 O O . LYS A 1 191 ? -16.042 14.478 11.905 1.00 59.47 191 LYS A O 1
ATOM 1562 N N . THR A 1 192 ? -17.836 13.674 10.771 1.00 67.56 192 THR A N 1
ATOM 1563 C CA . THR A 1 192 ? -18.712 13.393 11.898 1.00 67.56 192 THR A CA 1
ATOM 1564 C C . THR A 1 192 ? -18.134 12.272 12.758 1.00 67.56 192 THR A C 1
ATOM 1566 O O . THR A 1 192 ? -17.825 12.534 13.914 1.00 67.56 192 THR A O 1
ATOM 1569 N N . PHE A 1 193 ? -17.777 11.117 12.187 1.00 73.81 193 PHE A N 1
ATOM 1570 C CA . PHE A 1 193 ? -17.110 10.045 12.936 1.00 73.81 193 PHE A CA 1
ATOM 1571 C C . PHE A 1 193 ? -15.770 10.463 13.559 1.00 73.81 193 PHE A C 1
ATOM 1573 O O . PHE A 1 193 ? -15.476 10.093 14.691 1.00 73.81 193 PHE A O 1
ATOM 1580 N N . ILE A 1 194 ? -14.942 11.250 12.863 1.00 71.50 194 ILE A N 1
ATOM 1581 C CA . ILE A 1 194 ? -13.683 11.749 13.440 1.00 71.50 194 ILE A CA 1
ATOM 1582 C C . ILE A 1 194 ? -13.957 12.666 14.635 1.00 71.50 194 ILE A C 1
ATOM 1584 O O . ILE A 1 194 ? -13.230 12.608 15.627 1.00 71.50 194 ILE A O 1
ATOM 1588 N N . GLN A 1 195 ? -14.970 13.537 14.551 1.00 78.00 195 GLN A N 1
ATOM 1589 C CA . GLN A 1 195 ? -15.360 14.353 15.702 1.00 78.00 195 GLN A CA 1
ATOM 1590 C C . GLN A 1 195 ? -15.852 13.475 16.855 1.00 78.00 195 GLN A C 1
ATOM 1592 O O . GLN A 1 195 ? -15.454 13.722 17.995 1.00 78.00 195 GLN A O 1
ATOM 1597 N N . ASP A 1 196 ? -16.609 12.420 16.555 1.00 82.50 196 ASP A N 1
ATOM 1598 C CA . ASP A 1 196 ? -17.108 11.454 17.535 1.00 82.50 196 ASP A CA 1
ATOM 1599 C C . ASP A 1 196 ? -15.973 10.700 18.257 1.00 82.50 196 ASP A C 1
ATOM 1601 O O . ASP A 1 196 ? -16.130 10.295 19.408 1.00 82.50 196 ASP A O 1
ATOM 1605 N N . LEU A 1 197 ? -14.775 10.572 17.664 1.00 84.00 197 LEU A N 1
ATOM 1606 C CA . LEU A 1 197 ? -13.613 9.978 18.349 1.00 84.00 197 LEU A CA 1
ATOM 1607 C C . LEU A 1 197 ? -13.208 10.739 19.623 1.00 84.00 197 LEU A C 1
ATOM 1609 O O . LEU A 1 197 ? -12.546 10.157 20.484 1.00 84.00 197 LEU A O 1
ATOM 1613 N N . ARG A 1 198 ? -13.604 12.012 19.799 1.00 88.12 198 ARG A N 1
ATOM 1614 C CA . ARG A 1 198 ? -13.407 12.736 21.073 1.00 88.12 198 ARG A CA 1
ATOM 1615 C C . ARG A 1 198 ? -14.129 12.059 22.231 1.00 88.12 198 ARG A C 1
ATOM 1617 O O . ARG A 1 198 ? -13.612 12.094 23.350 1.00 88.12 198 ARG A O 1
ATOM 1624 N N . ASP A 1 199 ? -15.272 11.434 21.966 1.00 90.12 199 ASP A N 1
ATOM 1625 C CA . ASP A 1 199 ? -16.100 10.785 22.982 1.00 90.12 199 ASP A CA 1
ATOM 1626 C C . ASP A 1 199 ? -15.382 9.582 23.596 1.00 90.12 199 ASP A C 1
ATOM 1628 O O . ASP A 1 199 ? -15.656 9.217 24.738 1.00 90.12 199 ASP A O 1
ATOM 1632 N N . LEU A 1 200 ? -14.371 9.028 22.916 1.00 91.94 200 LEU A N 1
ATOM 1633 C CA . LEU A 1 200 ? -13.512 7.976 23.460 1.00 91.94 200 LEU A CA 1
ATOM 1634 C C . LEU A 1 200 ? -12.731 8.410 24.712 1.00 91.94 200 LEU A C 1
ATOM 1636 O O . LEU A 1 200 ? -12.286 7.548 25.466 1.00 91.94 200 LEU A O 1
ATOM 1640 N N . LYS A 1 201 ? -12.620 9.717 25.003 1.00 93.00 201 LYS A N 1
ATOM 1641 C CA . LYS A 1 201 ? -12.099 10.212 26.294 1.00 93.00 201 LYS A CA 1
ATOM 1642 C C . LYS A 1 201 ? -12.961 9.800 27.491 1.00 93.00 201 LYS A C 1
ATOM 1644 O O . LYS A 1 201 ? -12.466 9.817 28.613 1.00 93.00 201 LYS A O 1
ATOM 1649 N N . SER A 1 202 ? -14.230 9.458 27.262 1.00 93.75 202 SER A N 1
ATOM 1650 C CA . SER A 1 202 ? -15.148 8.986 28.305 1.00 93.75 202 SER A CA 1
ATOM 1651 C C . SER A 1 202 ? -14.969 7.505 28.658 1.00 93.75 202 SER A C 1
ATOM 1653 O O . SER A 1 202 ? -15.528 7.057 29.657 1.00 93.75 202 SER A O 1
ATOM 1655 N N . VAL A 1 203 ? -14.173 6.749 27.887 1.00 95.00 203 VAL A N 1
ATOM 1656 C CA . VAL A 1 203 ? -13.832 5.356 28.207 1.00 95.00 203 VAL A CA 1
ATOM 1657 C C . VAL A 1 203 ? -13.034 5.327 29.510 1.00 95.00 203 VAL A C 1
ATOM 1659 O O . VAL A 1 203 ? -11.943 5.893 29.603 1.00 95.00 203 VAL A O 1
ATOM 1662 N N . THR A 1 204 ? -13.576 4.661 30.526 1.00 95.94 204 THR A N 1
ATOM 1663 C CA . THR A 1 204 ? -12.988 4.640 31.868 1.00 95.94 204 THR A CA 1
ATOM 1664 C C . THR A 1 204 ? -11.939 3.538 32.015 1.00 95.94 204 THR A C 1
ATOM 1666 O O . THR A 1 204 ? -11.832 2.622 31.195 1.00 95.94 204 THR A O 1
ATOM 1669 N N . ASN A 1 205 ? -11.167 3.583 33.106 1.00 95.31 205 ASN A N 1
ATOM 1670 C CA . ASN A 1 205 ? -10.262 2.481 33.445 1.00 95.31 205 ASN A CA 1
ATOM 1671 C C . ASN A 1 205 ? -11.018 1.159 33.673 1.00 95.31 205 ASN A C 1
ATOM 1673 O O . ASN A 1 205 ? -10.454 0.109 33.375 1.00 95.31 205 ASN A O 1
ATOM 1677 N N . ASP A 1 206 ? -12.270 1.205 34.136 1.00 96.44 206 ASP A N 1
ATOM 1678 C CA . ASP A 1 206 ? -13.094 0.009 34.340 1.00 96.44 206 ASP A CA 1
ATOM 1679 C C . ASP A 1 206 ? -13.492 -0.614 33.001 1.00 96.44 206 ASP A C 1
ATOM 1681 O O . ASP A 1 206 ? -13.412 -1.829 32.839 1.00 96.44 206 ASP A O 1
ATOM 1685 N N . ASN A 1 207 ? -13.813 0.207 31.992 1.00 96.94 207 ASN A N 1
ATOM 1686 C CA . ASN A 1 207 ? -14.052 -0.286 30.634 1.00 96.94 207 ASN A CA 1
ATOM 1687 C C . ASN A 1 207 ? -12.791 -0.922 30.029 1.00 96.94 207 ASN A C 1
ATOM 1689 O O . ASN A 1 207 ? -12.866 -1.967 29.384 1.00 96.94 207 ASN A O 1
ATOM 1693 N N . ILE A 1 208 ? -11.619 -0.314 30.253 1.00 97.44 208 ILE A N 1
ATOM 1694 C CA . ILE A 1 208 ? -10.330 -0.867 29.809 1.00 97.44 208 ILE A CA 1
ATOM 1695 C C . ILE A 1 208 ? -10.045 -2.199 30.519 1.00 97.44 208 ILE A C 1
ATOM 1697 O O . ILE A 1 208 ? -9.604 -3.151 29.882 1.00 97.44 208 ILE A O 1
ATOM 1701 N N . GLU A 1 209 ? -10.300 -2.294 31.822 1.00 97.38 209 GLU A N 1
ATOM 1702 C CA . GLU A 1 209 ? -10.114 -3.528 32.591 1.00 97.38 209 GLU A CA 1
ATOM 1703 C C . GLU A 1 209 ? -11.082 -4.635 32.154 1.00 97.38 209 GLU A C 1
ATOM 1705 O O . GLU A 1 209 ? -10.690 -5.798 32.020 1.00 97.38 209 GLU A O 1
ATOM 1710 N N . GLN A 1 210 ? -12.329 -4.275 31.856 1.00 97.81 210 GLN A N 1
ATOM 1711 C CA . GLN A 1 210 ? -13.300 -5.196 31.282 1.00 97.81 210 GLN A CA 1
ATOM 1712 C C . GLN A 1 210 ? -12.817 -5.719 29.926 1.00 97.81 210 GLN A C 1
ATOM 1714 O O . GLN A 1 210 ? -12.802 -6.930 29.709 1.00 97.81 210 GLN A O 1
ATOM 1719 N N . HIS A 1 211 ? -12.362 -4.832 29.035 1.00 98.06 211 HIS A N 1
ATOM 1720 C CA . HIS A 1 211 ? -11.837 -5.244 27.735 1.00 98.06 211 HIS A CA 1
ATOM 1721 C C . HIS A 1 211 ? -10.612 -6.159 27.887 1.00 98.06 211 HIS A C 1
ATOM 1723 O O . HIS A 1 211 ? -10.516 -7.179 27.207 1.00 98.06 211 HIS A O 1
ATOM 1729 N N . ARG A 1 212 ? -9.720 -5.869 28.843 1.00 98.06 212 ARG A N 1
ATOM 1730 C CA . ARG A 1 212 ? -8.592 -6.749 29.178 1.00 98.06 212 ARG A CA 1
ATOM 1731 C C . ARG A 1 212 ? -9.074 -8.150 29.540 1.00 98.06 212 ARG A C 1
ATOM 1733 O O . ARG A 1 212 ? -8.547 -9.130 29.029 1.00 98.06 212 ARG A O 1
ATOM 1740 N N . THR A 1 213 ? -10.080 -8.246 30.404 1.00 97.81 213 THR A N 1
ATOM 1741 C CA . THR A 1 213 ? -10.628 -9.528 30.864 1.00 97.81 213 THR A CA 1
ATOM 1742 C C . THR A 1 213 ? -11.240 -10.324 29.710 1.00 97.81 213 THR A C 1
ATOM 1744 O O . THR A 1 213 ? -10.958 -11.512 29.573 1.00 97.81 213 THR A O 1
ATOM 1747 N N . LEU A 1 214 ? -12.006 -9.663 28.836 1.00 97.94 214 LEU A N 1
ATOM 1748 C CA . LEU A 1 214 ? -12.596 -10.270 27.638 1.00 97.94 214 LEU A CA 1
ATOM 1749 C C . LEU A 1 214 ? -11.523 -10.775 26.665 1.00 97.94 214 LEU A C 1
ATOM 1751 O O . LEU A 1 214 ? -11.610 -11.904 26.179 1.00 97.94 214 LEU A O 1
ATOM 1755 N N . LEU A 1 215 ? -10.480 -9.973 26.427 1.00 97.38 215 LEU A N 1
ATOM 1756 C CA . LEU A 1 215 ? -9.349 -10.366 25.590 1.00 97.38 215 LEU A CA 1
ATOM 1757 C C . LEU A 1 215 ? -8.645 -11.604 26.153 1.00 97.38 215 LEU A C 1
ATOM 1759 O O . LEU A 1 215 ? -8.434 -12.577 25.431 1.00 97.38 215 LEU A O 1
ATOM 1763 N N . LEU A 1 216 ? -8.288 -11.581 27.439 1.00 97.00 216 LEU A N 1
ATOM 1764 C CA . LEU A 1 216 ? -7.570 -12.687 28.071 1.00 97.00 216 LEU A CA 1
ATOM 1765 C C . LEU A 1 216 ? -8.411 -13.966 28.096 1.00 97.00 216 LEU A C 1
ATOM 1767 O O . LEU A 1 216 ? -7.883 -15.039 27.817 1.00 97.00 216 LEU A O 1
ATOM 1771 N N . ALA A 1 217 ? -9.720 -13.862 28.338 1.00 96.94 217 ALA A N 1
ATOM 1772 C CA . ALA A 1 217 ? -10.629 -15.000 28.244 1.00 96.94 217 ALA A CA 1
ATOM 1773 C C . ALA A 1 217 ? -10.658 -15.594 26.825 1.00 96.94 217 ALA A C 1
ATOM 1775 O O . ALA A 1 217 ? -10.628 -16.812 26.667 1.00 96.94 217 ALA A O 1
ATOM 1776 N N . LYS A 1 218 ? -10.653 -14.747 25.786 1.00 96.00 218 LYS A N 1
ATOM 1777 C CA . LYS A 1 218 ? -10.669 -15.178 24.379 1.00 96.00 218 LYS A CA 1
ATOM 1778 C C . LYS A 1 218 ? -9.359 -15.811 23.905 1.00 96.00 218 LYS A C 1
ATOM 1780 O O . LYS A 1 218 ? -9.374 -16.641 22.990 1.00 96.00 218 LYS A O 1
ATOM 1785 N N . LEU A 1 219 ? -8.240 -15.391 24.490 1.00 95.00 219 LEU A N 1
ATOM 1786 C CA . LEU A 1 219 ? -6.904 -15.915 24.201 1.00 95.00 219 LEU A CA 1
ATOM 1787 C C . LEU A 1 219 ? -6.535 -17.125 25.067 1.00 95.00 219 LEU A C 1
ATOM 1789 O O . LEU A 1 219 ? -5.622 -17.869 24.709 1.00 95.00 219 LEU A O 1
ATOM 1793 N N . SER A 1 220 ? -7.244 -17.345 26.175 1.00 94.44 220 SER A N 1
ATOM 1794 C CA . SER A 1 220 ? -7.045 -18.504 27.041 1.00 94.44 220 SER A CA 1
ATOM 1795 C C . SER A 1 220 ? -7.149 -19.808 26.243 1.00 94.44 220 SER A C 1
ATOM 1797 O O . SER A 1 220 ? -8.069 -19.998 25.447 1.00 94.44 220 SER A O 1
ATOM 1799 N N . GLY A 1 221 ? -6.157 -20.686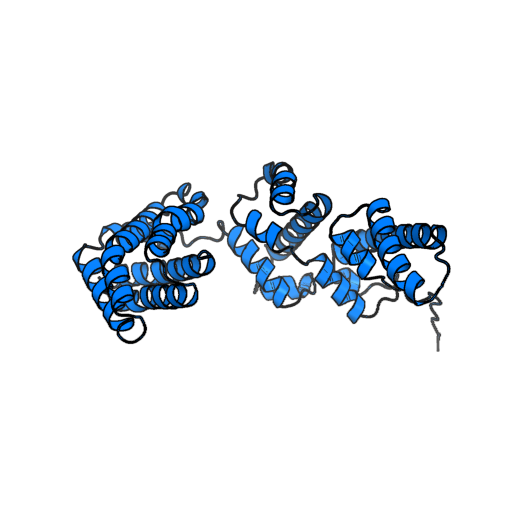 26.401 1.00 90.88 221 GLY A N 1
ATOM 1800 C CA . GLY A 1 221 ? -6.045 -21.941 25.649 1.00 90.88 221 GLY A CA 1
ATOM 1801 C C . GLY A 1 221 ? -5.538 -21.810 24.205 1.00 90.88 221 GLY A C 1
ATOM 1802 O O . GLY A 1 221 ? -5.300 -22.832 23.568 1.00 90.88 221 GLY A O 1
ATOM 1803 N N . LYS A 1 222 ? -5.338 -20.589 23.684 1.00 91.94 222 LYS A N 1
ATOM 1804 C CA . LYS A 1 222 ? -4.769 -20.341 22.341 1.00 91.94 222 LYS A CA 1
ATOM 1805 C C . LYS A 1 222 ? -3.328 -19.839 22.370 1.00 91.94 222 LYS A C 1
ATOM 1807 O O . LYS A 1 222 ? -2.625 -19.942 21.371 1.00 91.94 222 LYS A O 1
ATOM 1812 N N . VAL A 1 223 ? -2.893 -19.288 23.500 1.00 90.38 223 VAL A N 1
ATOM 1813 C CA . VAL A 1 223 ? -1.519 -18.823 23.727 1.00 90.38 223 VAL A CA 1
ATOM 1814 C C . VAL A 1 223 ? -0.953 -19.455 24.996 1.00 90.38 223 VAL A C 1
ATOM 1816 O O . VAL A 1 223 ? -1.703 -19.905 25.863 1.00 90.38 223 VAL A O 1
ATOM 1819 N N . LYS A 1 224 ? 0.379 -19.486 25.111 1.00 90.44 224 LYS A N 1
ATOM 1820 C CA . LYS A 1 224 ? 1.064 -19.956 26.324 1.00 90.44 224 LYS A CA 1
ATOM 1821 C C . LYS A 1 224 ? 0.718 -19.063 27.516 1.00 90.44 224 LYS A C 1
ATOM 1823 O O . LYS A 1 224 ? 0.510 -17.862 27.350 1.00 90.44 224 LYS A O 1
ATOM 1828 N N . GLU A 1 225 ? 0.714 -19.636 28.715 1.00 90.44 225 GLU A N 1
ATOM 1829 C CA . GLU A 1 225 ? 0.343 -18.925 29.945 1.00 90.44 225 GLU A CA 1
ATOM 1830 C C . GLU A 1 225 ? 1.260 -17.723 30.230 1.00 90.44 225 GLU A C 1
ATOM 1832 O O . GLU A 1 225 ? 0.769 -16.629 30.505 1.00 90.44 225 GLU A O 1
ATOM 1837 N N . ASP A 1 226 ? 2.570 -17.863 30.005 1.00 89.25 226 ASP A N 1
ATOM 1838 C CA . ASP A 1 226 ? 3.532 -16.753 30.105 1.00 89.25 226 ASP A CA 1
ATOM 1839 C C . ASP A 1 226 ? 3.218 -15.607 29.127 1.00 89.25 226 ASP A C 1
ATOM 1841 O O . ASP A 1 226 ? 3.288 -14.425 29.479 1.00 89.25 226 ASP A O 1
ATOM 1845 N N . SER A 1 227 ? 2.825 -15.943 27.894 1.00 90.38 227 SER A N 1
ATOM 1846 C CA . SER A 1 227 ? 2.405 -14.960 26.891 1.00 90.38 227 SER A CA 1
ATOM 1847 C C . SER A 1 227 ? 1.109 -14.272 27.316 1.00 90.38 227 SER A C 1
ATOM 1849 O O . SER A 1 227 ? 0.998 -13.056 27.189 1.00 90.38 227 SER A O 1
ATOM 1851 N N . LEU A 1 228 ? 0.150 -15.017 27.875 1.00 92.81 228 LEU A N 1
ATOM 1852 C CA . LEU A 1 228 ? -1.119 -14.481 28.372 1.00 92.81 228 LEU A CA 1
ATOM 1853 C C . LEU A 1 228 ? -0.902 -13.477 29.517 1.00 92.81 228 LEU A C 1
ATOM 1855 O O . LEU A 1 228 ? -1.507 -12.402 29.521 1.00 92.81 228 LEU A O 1
ATOM 1859 N N . LEU A 1 229 ? 0.010 -13.786 30.445 1.00 92.44 229 LEU A N 1
ATOM 1860 C CA . LEU A 1 229 ? 0.421 -12.883 31.524 1.00 92.44 229 LEU A CA 1
ATOM 1861 C C . LEU A 1 229 ? 1.084 -11.609 30.979 1.00 92.44 229 LEU A C 1
ATOM 1863 O O . LEU A 1 229 ? 0.747 -10.506 31.416 1.00 92.44 229 LEU A O 1
ATOM 1867 N N . SER A 1 230 ? 1.977 -11.748 29.994 1.00 93.19 230 SER A N 1
ATOM 1868 C CA . SER A 1 230 ? 2.643 -10.620 29.328 1.00 93.19 230 SER A CA 1
ATOM 1869 C C . SER A 1 230 ? 1.653 -9.710 28.590 1.00 93.19 230 SER A C 1
ATOM 1871 O O . SER A 1 230 ? 1.687 -8.488 28.747 1.00 93.19 230 SER A O 1
ATOM 1873 N N . ILE A 1 231 ? 0.704 -10.282 27.845 1.00 93.62 231 ILE A N 1
ATOM 1874 C CA . ILE A 1 231 ? -0.365 -9.525 27.174 1.00 93.62 231 ILE A CA 1
ATOM 1875 C C . ILE A 1 231 ? -1.199 -8.775 28.215 1.00 93.62 231 ILE A C 1
ATOM 1877 O O . ILE A 1 231 ? -1.470 -7.582 28.067 1.00 93.62 231 ILE A O 1
ATOM 1881 N N . GLY A 1 232 ? -1.564 -9.455 29.304 1.00 94.19 232 GLY A N 1
ATOM 1882 C CA . GLY A 1 232 ? -2.342 -8.877 30.392 1.00 94.19 232 GLY A CA 1
ATOM 1883 C C . GLY A 1 232 ? -1.657 -7.688 31.067 1.00 94.19 232 GLY A C 1
ATOM 1884 O O . GLY A 1 232 ? -2.331 -6.697 31.356 1.00 94.19 232 GLY A O 1
ATOM 1885 N N . SER A 1 233 ? -0.344 -7.749 31.297 1.00 94.75 233 SER A N 1
ATOM 1886 C CA . SER A 1 233 ? 0.405 -6.672 31.961 1.00 94.75 233 SER A CA 1
ATOM 1887 C C . SER A 1 233 ? 0.581 -5.431 31.077 1.00 94.75 233 SER A C 1
ATOM 1889 O O . SER A 1 233 ? 0.535 -4.307 31.579 1.00 94.75 233 SER A O 1
ATOM 1891 N N . HIS A 1 234 ? 0.689 -5.607 29.758 1.00 94.69 234 HIS A N 1
ATOM 1892 C CA . HIS A 1 234 ? 0.887 -4.510 28.805 1.00 94.69 234 HIS A CA 1
ATOM 1893 C C . HIS A 1 234 ? -0.417 -3.948 28.214 1.00 94.69 234 HIS A C 1
ATOM 1895 O O . HIS A 1 234 ? -0.419 -2.837 27.674 1.00 94.69 234 HIS A O 1
ATOM 1901 N N . PHE A 1 235 ? -1.543 -4.660 28.345 1.00 95.56 235 PHE A N 1
ATOM 1902 C CA . PHE A 1 235 ? -2.821 -4.284 27.732 1.00 95.56 235 PHE A CA 1
ATOM 1903 C C . PHE A 1 235 ? -3.252 -2.848 28.048 1.00 95.56 235 PHE A C 1
ATOM 1905 O O . PHE A 1 235 ? -3.635 -2.099 27.152 1.00 95.56 235 PHE A O 1
ATOM 1912 N N . LYS A 1 236 ? -3.167 -2.425 29.316 1.00 95.31 236 LYS A N 1
ATOM 1913 C CA . LYS A 1 236 ? -3.581 -1.069 29.718 1.00 95.31 236 LYS A CA 1
ATOM 1914 C C . LYS A 1 236 ? -2.761 0.014 29.023 1.00 95.31 236 LYS A C 1
ATOM 1916 O O . LYS A 1 236 ? -3.323 1.029 28.619 1.00 95.31 236 LYS A O 1
ATOM 1921 N N . ALA A 1 237 ? -1.452 -0.192 28.888 1.00 95.06 237 ALA A N 1
ATOM 1922 C CA . ALA A 1 237 ? -0.573 0.748 28.202 1.00 95.06 237 ALA A CA 1
ATOM 1923 C C . ALA A 1 237 ? -0.922 0.822 26.708 1.00 95.06 237 ALA A C 1
ATOM 1925 O O . ALA A 1 237 ? -1.126 1.913 26.178 1.00 95.06 237 ALA A O 1
ATOM 1926 N N . MET A 1 238 ? -1.103 -0.340 26.074 1.00 94.69 238 MET A N 1
ATOM 1927 C CA . MET A 1 238 ? -1.512 -0.463 24.674 1.00 94.69 238 MET A CA 1
ATOM 1928 C C . MET A 1 238 ? -2.862 0.217 24.399 1.00 94.69 238 MET A C 1
ATOM 1930 O O . MET A 1 238 ? -3.001 0.989 23.448 1.00 94.69 238 MET A O 1
ATOM 1934 N N . MET A 1 239 ? -3.852 -0.010 25.265 1.00 96.38 239 MET A N 1
ATOM 1935 C CA . MET A 1 239 ? -5.191 0.563 25.134 1.00 96.38 239 MET A CA 1
ATOM 1936 C C . MET A 1 239 ? -5.176 2.085 25.314 1.00 96.38 239 MET A C 1
ATOM 1938 O O . MET A 1 239 ? -5.807 2.805 24.542 1.00 96.38 239 MET A O 1
ATOM 1942 N N . ARG A 1 240 ? -4.409 2.603 26.283 1.00 95.19 240 ARG A N 1
ATOM 1943 C CA . ARG A 1 240 ? -4.235 4.053 26.473 1.00 95.19 240 ARG A CA 1
ATOM 1944 C C . ARG A 1 240 ? -3.554 4.704 25.276 1.00 95.19 240 ARG A C 1
ATOM 1946 O O . ARG A 1 240 ? -4.032 5.731 24.807 1.00 95.19 240 ARG A O 1
ATOM 1953 N N . ALA A 1 241 ? -2.484 4.104 24.754 1.00 93.56 241 ALA A N 1
ATOM 1954 C CA . ALA A 1 241 ? -1.825 4.585 23.542 1.00 93.56 241 ALA A CA 1
ATOM 1955 C C . ALA A 1 241 ? -2.808 4.642 22.361 1.00 93.56 241 ALA A C 1
ATOM 1957 O O . ALA A 1 241 ? -2.905 5.661 21.679 1.00 93.56 241 ALA A O 1
ATOM 1958 N N . THR A 1 242 ? -3.606 3.588 22.192 1.00 91.69 242 THR A N 1
ATOM 1959 C CA . THR A 1 242 ? -4.620 3.473 21.138 1.00 91.69 242 THR A CA 1
ATOM 1960 C C . THR A 1 242 ? -5.707 4.552 21.240 1.00 91.69 242 THR A C 1
ATOM 1962 O O . THR A 1 242 ? -6.024 5.187 20.233 1.00 91.69 242 THR A O 1
ATOM 1965 N N . LEU A 1 243 ? -6.247 4.814 22.440 1.00 93.25 243 LEU A N 1
ATOM 1966 C CA . LEU A 1 243 ? -7.257 5.865 22.669 1.00 93.25 243 LEU A CA 1
ATOM 1967 C C . LEU A 1 243 ? -6.676 7.279 22.544 1.00 93.25 243 LEU A C 1
ATOM 1969 O O . LEU A 1 243 ? -7.341 8.183 22.037 1.00 93.25 243 LEU A O 1
ATOM 1973 N N . ASN A 1 244 ? -5.427 7.482 22.968 1.00 90.62 244 ASN A N 1
ATOM 1974 C CA . ASN A 1 244 ? -4.743 8.766 22.818 1.00 90.62 244 ASN A CA 1
ATOM 1975 C C . ASN A 1 244 ? -4.535 9.117 21.344 1.00 90.62 244 ASN A C 1
ATOM 1977 O O . ASN A 1 244 ? -4.738 10.265 20.960 1.00 90.62 244 ASN A O 1
ATOM 1981 N N . ILE A 1 245 ? -4.189 8.130 20.510 1.00 83.00 245 ILE A N 1
ATOM 1982 C CA . ILE A 1 245 ? -4.136 8.324 19.059 1.00 83.00 245 ILE A CA 1
ATOM 1983 C C . ILE A 1 245 ? -5.535 8.681 18.550 1.00 83.00 245 ILE A C 1
ATOM 1985 O O . ILE A 1 245 ? -5.689 9.734 17.943 1.00 83.00 245 ILE A O 1
ATOM 1989 N N . ALA A 1 246 ? -6.555 7.882 18.887 1.00 84.12 246 ALA A N 1
ATOM 1990 C CA . ALA A 1 246 ? -7.938 8.070 18.434 1.00 84.12 246 ALA A CA 1
ATOM 1991 C C . ALA A 1 246 ? -8.452 9.495 18.676 1.00 84.12 246 ALA A C 1
ATOM 1993 O O . ALA A 1 246 ? -8.924 10.173 17.767 1.00 84.12 246 ALA A O 1
ATOM 1994 N N . THR A 1 247 ? -8.305 9.965 19.913 1.00 86.31 247 THR A N 1
ATOM 1995 C CA . THR A 1 247 ? -8.788 11.280 20.349 1.00 86.31 247 THR A CA 1
ATOM 1996 C C . THR A 1 247 ? -7.975 12.436 19.759 1.00 86.31 247 THR A C 1
ATOM 1998 O O . THR A 1 247 ? -8.488 13.552 19.668 1.00 86.31 247 THR A O 1
ATOM 2001 N N . GLY A 1 248 ? -6.733 12.182 19.329 1.00 79.75 248 GLY A N 1
ATOM 2002 C CA . GLY A 1 248 ? -5.880 13.132 18.614 1.00 79.75 248 GLY A CA 1
ATOM 2003 C C . GLY A 1 248 ? -6.220 13.275 17.127 1.00 79.75 248 GLY A C 1
ATOM 2004 O O . GLY A 1 248 ? -6.040 14.360 16.575 1.00 79.75 248 GLY A O 1
ATOM 2005 N N . LEU A 1 249 ? -6.795 12.243 16.488 1.00 72.25 249 LEU A N 1
ATOM 2006 C CA . LEU A 1 249 ? -7.150 12.248 15.052 1.00 72.25 249 LEU A CA 1
ATOM 2007 C C . LEU A 1 249 ? -8.180 13.315 14.671 1.00 72.25 249 LEU A C 1
ATOM 2009 O O . LEU A 1 249 ? -8.339 13.668 13.508 1.00 72.25 249 LEU A O 1
ATOM 2013 N N . VAL A 1 250 ? -8.842 13.900 15.655 1.00 70.69 250 VAL A N 1
ATOM 2014 C CA . VAL A 1 250 ? -9.668 15.098 15.506 1.00 70.69 250 VAL A CA 1
ATOM 2015 C C . VAL A 1 250 ? -8.899 16.255 14.867 1.00 70.69 250 VAL A C 1
ATOM 2017 O O . VAL A 1 250 ? -9.466 17.069 14.134 1.00 70.69 250 VAL A O 1
ATOM 2020 N N . HIS A 1 251 ? -7.603 16.350 15.151 1.00 69.50 251 HIS A N 1
ATOM 2021 C CA . HIS A 1 251 ? -6.742 17.391 14.629 1.00 69.50 251 HIS A CA 1
ATOM 2022 C C . HIS A 1 251 ? -6.133 16.943 13.300 1.00 69.50 251 HIS A C 1
ATOM 2024 O O . HIS A 1 251 ? -5.369 15.985 13.233 1.00 69.50 251 HIS A O 1
ATOM 2030 N N . SER A 1 252 ? -6.397 17.704 12.235 1.00 57.09 252 SER A N 1
ATOM 2031 C CA . SER A 1 252 ? -5.930 17.421 10.865 1.00 57.09 252 SER A CA 1
ATOM 2032 C C . SER A 1 252 ? -4.409 17.227 10.725 1.00 57.09 252 SER A C 1
ATOM 2034 O O . SER A 1 252 ? -3.944 16.649 9.745 1.00 57.09 252 SER A O 1
ATOM 2036 N N . LYS A 1 253 ? -3.617 17.704 11.694 1.00 59.72 253 LYS A N 1
ATOM 2037 C CA . LYS A 1 253 ? -2.157 17.542 11.729 1.00 59.72 253 LYS A CA 1
ATOM 2038 C C . LYS A 1 253 ? -1.724 16.128 12.141 1.00 59.72 253 LYS A C 1
ATOM 2040 O O . LYS A 1 253 ? -0.771 15.631 11.554 1.00 59.72 253 LYS A O 1
ATOM 2045 N N . GLU A 1 254 ? -2.455 15.475 13.047 1.00 62.72 254 GLU A N 1
ATOM 2046 C CA . GLU A 1 254 ? -2.122 14.146 13.598 1.00 62.72 254 GLU A CA 1
ATOM 2047 C C . GLU A 1 254 ? -2.284 13.015 12.569 1.00 62.72 254 GLU A C 1
ATOM 2049 O O . GLU A 1 254 ? -1.661 11.962 12.684 1.00 62.72 254 GLU A O 1
ATOM 2054 N N . TRP A 1 255 ? -3.063 13.245 11.507 1.00 60.78 255 TRP A N 1
ATOM 2055 C CA . TRP A 1 255 ? -3.244 12.294 10.403 1.00 60.78 255 TRP A CA 1
ATOM 2056 C C . TRP A 1 255 ? -1.950 11.954 9.674 1.00 60.78 255 TRP A C 1
ATOM 2058 O O . TRP A 1 255 ? -1.804 10.849 9.163 1.00 60.78 255 TRP A O 1
ATOM 2068 N N . LYS A 1 256 ? -1.008 12.900 9.611 1.00 53.31 256 LYS A N 1
ATOM 2069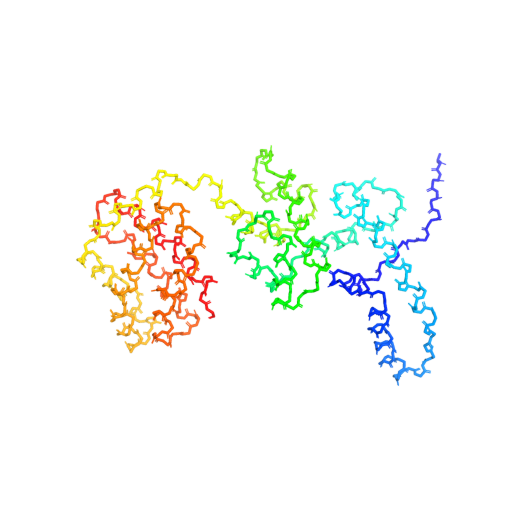 C CA . LYS A 1 256 ? 0.272 12.685 8.924 1.00 53.31 256 LYS A CA 1
ATOM 2070 C C . LYS A 1 256 ? 1.162 11.705 9.674 1.00 53.31 256 LYS A C 1
ATOM 2072 O O . LYS A 1 256 ? 1.915 10.972 9.045 1.00 53.31 256 LYS A O 1
ATOM 2077 N N . ASP A 1 257 ? 1.025 11.687 10.993 1.00 61.91 257 ASP A N 1
ATOM 2078 C CA . ASP A 1 257 ? 1.869 10.914 11.889 1.00 61.91 257 ASP A CA 1
ATOM 2079 C C . ASP A 1 257 ? 1.143 9.677 12.425 1.00 61.91 257 ASP A C 1
ATOM 2081 O O . ASP A 1 257 ? 1.693 8.977 13.264 1.00 61.91 257 ASP A O 1
ATOM 2085 N N . ILE A 1 258 ? -0.075 9.359 11.956 1.00 65.62 258 ILE A N 1
ATOM 2086 C CA . ILE A 1 258 ? -0.867 8.230 12.473 1.00 65.62 258 ILE A CA 1
ATOM 2087 C C . ILE A 1 258 ? -0.108 6.900 12.387 1.00 65.62 258 ILE A C 1
ATOM 2089 O O . ILE A 1 258 ? -0.100 6.144 13.355 1.00 65.62 258 ILE A O 1
ATOM 2093 N N . TYR A 1 259 ? 0.582 6.639 11.274 1.00 62.38 259 TYR A N 1
ATOM 2094 C CA . TYR A 1 259 ? 1.374 5.421 11.096 1.00 62.38 259 TYR A CA 1
ATOM 2095 C C . TYR A 1 259 ? 2.594 5.400 12.019 1.00 62.38 259 TYR A C 1
ATOM 2097 O O . TYR A 1 259 ? 2.833 4.394 12.682 1.00 62.38 259 TYR A O 1
ATOM 2105 N N . ASN A 1 260 ? 3.313 6.522 12.128 1.00 69.62 260 ASN A N 1
ATOM 2106 C CA . ASN A 1 260 ? 4.443 6.653 13.051 1.00 69.62 260 ASN A CA 1
ATOM 2107 C C . ASN A 1 260 ? 3.978 6.451 14.498 1.00 69.62 260 ASN A C 1
ATOM 2109 O O . ASN A 1 260 ? 4.554 5.662 15.232 1.00 69.62 260 ASN A O 1
ATOM 2113 N N . ASN A 1 261 ? 2.858 7.065 14.875 1.00 69.81 261 ASN A N 1
ATOM 2114 C CA . ASN A 1 261 ? 2.234 6.917 16.182 1.00 69.81 261 ASN A CA 1
ATOM 2115 C C . ASN A 1 261 ? 1.805 5.466 16.463 1.00 69.81 261 ASN A C 1
ATOM 2117 O O . ASN A 1 261 ? 2.019 4.982 17.572 1.00 69.81 261 ASN A O 1
ATOM 2121 N N . MET A 1 262 ? 1.213 4.759 15.493 1.00 76.00 262 MET A N 1
ATOM 2122 C CA . MET A 1 262 ? 0.879 3.333 15.626 1.00 76.00 262 MET A CA 1
ATOM 2123 C C . MET A 1 262 ? 2.137 2.494 15.869 1.00 76.00 262 MET A C 1
ATOM 2125 O O . MET A 1 262 ? 2.144 1.646 16.763 1.00 76.00 262 MET A O 1
ATOM 2129 N N . VAL A 1 263 ? 3.207 2.754 15.114 1.00 73.00 263 VAL A N 1
ATOM 2130 C CA . VAL A 1 263 ? 4.477 2.037 15.256 1.00 73.00 263 VAL A CA 1
ATOM 2131 C C . VAL A 1 263 ? 5.104 2.321 16.623 1.00 73.00 263 VAL A C 1
ATOM 2133 O O . VAL A 1 263 ? 5.272 1.411 17.430 1.00 73.00 263 VAL A O 1
ATOM 2136 N N . GLU A 1 264 ? 5.373 3.588 16.921 1.00 80.50 264 GLU A N 1
ATOM 2137 C CA . GLU A 1 264 ? 6.117 4.026 18.104 1.00 80.50 264 GLU A CA 1
ATOM 2138 C C . GLU A 1 264 ? 5.372 3.778 19.418 1.00 80.50 264 GLU A C 1
ATOM 2140 O O . GLU A 1 264 ? 5.994 3.471 20.433 1.00 80.50 264 GLU A O 1
ATOM 2145 N N . LYS A 1 265 ? 4.040 3.928 19.433 1.00 85.81 265 LYS A N 1
ATOM 2146 C CA . LYS A 1 265 ? 3.261 3.904 20.684 1.00 85.81 265 LYS A CA 1
ATOM 2147 C C . LYS A 1 265 ? 2.548 2.584 20.937 1.00 85.81 265 LYS A C 1
ATOM 2149 O O . LYS A 1 265 ? 2.175 2.332 22.079 1.00 85.81 265 LYS A O 1
ATOM 2154 N N . VAL A 1 266 ? 2.313 1.767 19.908 1.00 87.00 266 VAL A N 1
ATOM 2155 C CA . VAL A 1 266 ? 1.536 0.522 20.036 1.00 87.00 266 VAL A CA 1
ATOM 2156 C C . VAL A 1 266 ? 2.352 -0.690 19.602 1.00 87.00 266 VAL A C 1
ATOM 2158 O O . VAL A 1 266 ? 2.481 -1.635 20.377 1.00 87.00 266 VAL A O 1
ATOM 2161 N N . ILE A 1 267 ? 2.954 -0.664 18.413 1.00 82.69 267 ILE A N 1
ATOM 2162 C CA . ILE A 1 267 ? 3.750 -1.800 17.917 1.00 82.69 267 ILE A CA 1
ATOM 2163 C C . ILE A 1 267 ? 5.004 -2.007 18.753 1.00 82.69 267 ILE A C 1
ATOM 2165 O O . ILE A 1 267 ? 5.333 -3.151 19.050 1.00 82.69 267 ILE A O 1
ATOM 2169 N N . GLU A 1 268 ? 5.664 -0.942 19.205 1.00 85.06 268 GLU A N 1
ATOM 2170 C CA . GLU A 1 268 ? 6.776 -1.085 20.146 1.00 85.06 268 GLU A CA 1
ATOM 2171 C C . GLU A 1 268 ? 6.345 -1.836 21.414 1.00 85.06 268 GLU A C 1
ATOM 2173 O O . GLU A 1 268 ? 7.059 -2.729 21.858 1.00 85.06 268 GLU A O 1
ATOM 2178 N N . ILE A 1 269 ? 5.147 -1.593 21.958 1.00 88.31 269 ILE A N 1
ATOM 2179 C CA . ILE A 1 269 ? 4.638 -2.349 23.119 1.00 88.31 269 ILE A CA 1
ATOM 2180 C C . ILE A 1 269 ? 4.484 -3.839 22.777 1.00 88.31 269 ILE A C 1
ATOM 2182 O O . ILE A 1 269 ? 4.900 -4.688 23.562 1.00 88.31 269 ILE A O 1
ATOM 2186 N N . LEU A 1 270 ? 3.940 -4.165 21.601 1.00 86.06 270 LEU A N 1
ATOM 2187 C CA . LEU A 1 270 ? 3.818 -5.553 21.137 1.00 86.06 270 LEU A CA 1
ATOM 2188 C C . LEU A 1 270 ? 5.194 -6.218 20.962 1.00 86.06 270 LEU A C 1
ATOM 2190 O O . LEU A 1 270 ? 5.380 -7.359 21.377 1.00 86.06 270 LEU A O 1
ATOM 2194 N N . ARG A 1 271 ? 6.194 -5.491 20.447 1.00 85.06 271 ARG A N 1
ATOM 2195 C CA . ARG A 1 271 ? 7.578 -5.983 20.327 1.00 85.06 271 ARG A CA 1
ATOM 2196 C C . ARG A 1 271 ? 8.196 -6.301 21.687 1.00 85.06 271 ARG A C 1
ATOM 2198 O O . ARG A 1 271 ? 8.879 -7.316 21.823 1.00 85.06 271 ARG A O 1
ATOM 2205 N N . HIS A 1 272 ? 7.913 -5.496 22.714 1.00 85.50 272 HIS A N 1
ATOM 2206 C CA . HIS A 1 272 ? 8.360 -5.775 24.084 1.00 85.50 272 HIS A CA 1
ATOM 2207 C C . HIS A 1 272 ? 7.756 -7.070 24.653 1.00 85.50 272 HIS A C 1
ATOM 2209 O O . HIS A 1 272 ? 8.392 -7.708 25.493 1.00 85.50 272 HIS A O 1
ATOM 2215 N N . MET A 1 273 ? 6.591 -7.512 24.162 1.00 86.19 273 MET A N 1
ATOM 2216 C CA . MET A 1 273 ? 5.992 -8.796 24.555 1.00 86.19 273 MET A CA 1
ATOM 2217 C C . MET A 1 273 ? 6.727 -10.014 23.969 1.00 86.19 273 MET A C 1
ATOM 2219 O O . MET A 1 273 ? 6.468 -11.129 24.417 1.00 86.19 273 MET A O 1
ATOM 2223 N N . ARG A 1 274 ? 7.646 -9.819 23.006 1.00 83.00 274 ARG A N 1
ATOM 2224 C CA . ARG A 1 274 ? 8.402 -10.880 22.307 1.00 83.00 274 ARG A CA 1
ATOM 2225 C C . ARG A 1 274 ? 7.509 -11.942 21.645 1.00 83.00 274 ARG A C 1
ATOM 2227 O O . ARG A 1 274 ? 7.842 -13.126 21.655 1.00 83.00 274 ARG A O 1
ATOM 2234 N N . ILE A 1 275 ? 6.382 -11.509 21.089 1.00 81.44 275 ILE A N 1
ATOM 2235 C CA . ILE A 1 275 ? 5.438 -12.358 20.352 1.00 81.44 275 ILE A CA 1
ATOM 2236 C C . ILE A 1 275 ? 5.833 -12.461 18.874 1.00 81.44 275 ILE A C 1
ATOM 2238 O O . ILE A 1 275 ? 6.347 -11.501 18.290 1.00 81.44 275 ILE A O 1
ATOM 2242 N N . ASP A 1 276 ? 5.596 -13.626 18.273 1.00 83.94 276 ASP A N 1
ATOM 2243 C CA . ASP A 1 276 ? 5.800 -13.841 16.838 1.00 83.94 276 ASP A CA 1
ATOM 2244 C C . ASP A 1 276 ? 4.656 -13.244 15.990 1.00 83.94 276 ASP A C 1
ATOM 2246 O O . ASP A 1 276 ? 3.673 -12.707 16.513 1.00 83.94 276 ASP A O 1
ATOM 2250 N N . GLN A 1 277 ? 4.804 -13.293 14.663 1.00 79.75 277 GLN A N 1
ATOM 2251 C CA . GLN A 1 277 ? 3.839 -12.704 13.733 1.00 79.75 277 GLN A CA 1
ATOM 2252 C C . GLN A 1 277 ? 2.453 -13.365 13.844 1.00 79.75 277 GLN A C 1
ATOM 2254 O O . GLN A 1 277 ? 1.450 -12.656 13.922 1.00 79.75 277 GLN A O 1
ATOM 2259 N N . GLU A 1 278 ? 2.388 -14.696 13.927 1.00 82.62 278 GLU A N 1
ATOM 2260 C CA . GLU A 1 278 ? 1.130 -15.449 14.032 1.00 82.62 278 GLU A CA 1
ATOM 2261 C C . GLU A 1 278 ? 0.390 -15.116 15.338 1.00 82.62 278 GLU A C 1
ATOM 2263 O O . GLU A 1 278 ? -0.817 -14.858 15.347 1.00 82.62 278 GLU A O 1
ATOM 2268 N N . GLN A 1 279 ? 1.127 -15.021 16.446 1.00 86.12 279 GLN A N 1
ATOM 2269 C CA . GLN A 1 279 ? 0.603 -14.585 17.736 1.00 86.12 279 GLN A CA 1
ATOM 2270 C C . GLN A 1 279 ? 0.125 -13.135 17.696 1.00 86.12 279 GLN A C 1
ATOM 2272 O O . GLN A 1 279 ? -0.929 -12.833 18.254 1.00 86.12 279 GLN A O 1
ATOM 2277 N N . SER A 1 280 ? 0.857 -12.235 17.035 1.00 85.62 280 SER A N 1
ATOM 2278 C CA . SER A 1 280 ? 0.452 -10.831 16.910 1.00 85.62 280 SER A CA 1
ATOM 2279 C C . SER A 1 280 ? -0.875 -10.683 16.164 1.00 85.62 280 SER A C 1
ATOM 2281 O O . SER A 1 280 ? -1.755 -9.954 16.625 1.00 85.62 280 SER A O 1
ATOM 2283 N N . GLU A 1 281 ? -1.073 -11.442 15.082 1.00 85.94 281 GLU A N 1
ATOM 2284 C CA . GLU A 1 281 ? -2.327 -11.470 14.334 1.00 85.94 281 GLU A CA 1
ATOM 2285 C C . GLU A 1 281 ? -3.468 -12.013 15.194 1.00 85.94 281 GLU A C 1
ATOM 2287 O O . GLU A 1 281 ? -4.540 -11.407 15.260 1.00 85.94 281 GLU A O 1
ATOM 2292 N N . LEU A 1 282 ? -3.237 -13.116 15.910 1.00 91.12 282 LEU A N 1
ATOM 2293 C CA . LEU A 1 282 ? -4.219 -13.695 16.824 1.00 91.12 282 LEU A CA 1
ATOM 2294 C C . LEU A 1 282 ? -4.646 -12.694 17.913 1.00 91.12 282 LEU A C 1
ATOM 2296 O O . LEU A 1 282 ? -5.841 -12.532 18.171 1.00 91.12 282 LEU A O 1
ATOM 2300 N N . ILE A 1 283 ? -3.683 -12.006 18.533 1.00 91.75 283 ILE A N 1
ATOM 2301 C CA . ILE A 1 283 ? -3.920 -11.035 19.610 1.00 91.75 283 ILE A CA 1
ATOM 2302 C C . ILE A 1 283 ? -4.673 -9.812 19.086 1.00 91.75 283 ILE A C 1
ATOM 2304 O O . ILE A 1 283 ? -5.649 -9.391 19.704 1.00 91.75 283 ILE A O 1
ATOM 2308 N N . LEU A 1 284 ? -4.255 -9.249 17.951 1.00 89.31 284 LEU A N 1
ATOM 2309 C CA . LEU A 1 284 ? -4.855 -8.040 17.379 1.00 89.31 284 LEU A CA 1
ATOM 2310 C C . LEU A 1 284 ? -6.256 -8.286 16.803 1.00 89.31 284 LEU A C 1
ATOM 2312 O O . LEU A 1 284 ? -7.131 -7.419 16.920 1.00 89.31 284 LEU A O 1
ATOM 2316 N N . ASN A 1 285 ? -6.503 -9.474 16.246 1.00 86.94 285 ASN A N 1
ATOM 2317 C CA . ASN A 1 285 ? -7.848 -9.899 15.860 1.00 86.94 285 ASN A CA 1
ATOM 2318 C C . ASN A 1 285 ? -8.741 -10.053 17.096 1.00 86.94 285 ASN A C 1
ATOM 2320 O O . ASN A 1 285 ? -9.825 -9.472 17.143 1.00 86.94 285 ASN A O 1
ATOM 2324 N N . ALA A 1 286 ? -8.265 -10.750 18.135 1.00 93.25 286 ALA A N 1
ATOM 2325 C CA . ALA A 1 286 ? -9.016 -10.902 19.377 1.00 93.25 286 ALA A CA 1
ATOM 2326 C C . ALA A 1 286 ? -9.329 -9.541 20.023 1.00 93.25 286 ALA A C 1
ATOM 2328 O O . ALA A 1 286 ? -10.481 -9.314 20.376 1.00 93.25 286 ALA A O 1
ATOM 2329 N N . PHE A 1 287 ? -8.351 -8.630 20.078 1.00 92.81 287 PHE A N 1
ATOM 2330 C CA . PHE A 1 287 ? -8.478 -7.253 20.575 1.00 92.81 287 PHE A CA 1
ATOM 2331 C C . PHE A 1 287 ? -9.561 -6.449 19.849 1.00 92.81 287 PHE A C 1
ATOM 2333 O O . PHE A 1 287 ? -10.327 -5.715 20.468 1.00 92.81 287 PHE A O 1
ATOM 2340 N N . SER A 1 288 ? -9.641 -6.595 18.529 1.00 86.25 288 SER A N 1
ATOM 2341 C CA . SER A 1 288 ? -10.640 -5.903 17.713 1.00 86.25 288 SER A CA 1
ATOM 2342 C C . SER A 1 288 ? -12.039 -6.492 17.896 1.00 86.25 288 SER A C 1
ATOM 2344 O O . SER A 1 288 ? -13.031 -5.766 17.906 1.00 86.25 288 SER A O 1
ATOM 2346 N N . GLU A 1 289 ? -12.135 -7.815 18.031 1.00 88.19 289 GLU A N 1
ATOM 2347 C CA . GLU A 1 289 ? -13.409 -8.518 18.169 1.00 88.19 289 GLU A CA 1
ATOM 2348 C C . GLU A 1 289 ? -14.029 -8.329 19.558 1.00 88.19 289 GLU A C 1
ATOM 2350 O O . GLU A 1 289 ? -15.224 -8.065 19.651 1.00 88.19 289 GLU A O 1
ATOM 2355 N N . THR A 1 290 ? -13.231 -8.406 20.630 1.00 95.69 290 THR A N 1
ATOM 2356 C CA . THR A 1 290 ? -13.713 -8.253 22.018 1.00 95.69 290 THR A CA 1
ATOM 2357 C C . THR A 1 290 ? -14.167 -6.836 22.347 1.00 95.69 290 THR A C 1
ATOM 2359 O O . THR A 1 290 ? -14.841 -6.627 23.352 1.00 95.69 290 THR A O 1
ATOM 2362 N N . ALA A 1 291 ? -13.852 -5.860 21.493 1.00 91.00 291 ALA A N 1
ATOM 2363 C CA . ALA A 1 291 ? -14.316 -4.486 21.633 1.00 91.00 291 ALA A CA 1
ATOM 2364 C C . ALA A 1 291 ? -15.848 -4.356 21.566 1.00 91.00 291 ALA A C 1
ATOM 2366 O O . ALA A 1 291 ? -16.402 -3.439 22.171 1.00 91.00 291 ALA A O 1
ATOM 2367 N N . ALA A 1 292 ? -16.527 -5.256 20.844 1.00 89.25 292 ALA A N 1
ATOM 2368 C CA . ALA A 1 292 ? -17.987 -5.262 20.734 1.00 89.25 292 ALA A CA 1
ATOM 2369 C C . ALA A 1 292 ? -18.682 -5.643 22.054 1.00 89.25 292 ALA A C 1
ATOM 2371 O O . ALA A 1 292 ? -19.816 -5.230 22.288 1.00 89.25 292 ALA A O 1
ATOM 2372 N N . ASP A 1 293 ? -17.986 -6.387 22.917 1.00 93.44 293 ASP A N 1
ATOM 2373 C CA . ASP A 1 293 ? -18.529 -6.951 24.156 1.00 93.44 293 ASP A CA 1
ATOM 2374 C C . ASP A 1 293 ? -18.255 -6.065 25.389 1.00 93.44 293 ASP A C 1
ATOM 2376 O O . ASP A 1 293 ? -18.645 -6.400 26.509 1.00 93.44 293 ASP A O 1
ATOM 2380 N N . VAL A 1 294 ? -17.577 -4.924 25.212 1.00 95.44 294 VAL A N 1
ATOM 2381 C CA . VAL A 1 294 ? -17.308 -3.970 26.298 1.00 95.44 294 VAL A CA 1
ATOM 2382 C C . VAL A 1 294 ? -18.586 -3.208 26.647 1.00 95.44 294 VAL A C 1
ATOM 2384 O O . VAL A 1 294 ? -19.247 -2.635 25.778 1.00 95.44 294 VAL A O 1
ATOM 2387 N N . THR A 1 295 ? -18.917 -3.143 27.938 1.00 94.94 295 THR A N 1
ATOM 2388 C CA . THR A 1 295 ? -20.127 -2.470 28.421 1.00 94.94 295 THR A CA 1
ATOM 2389 C C . THR A 1 295 ? -19.956 -0.955 28.335 1.00 94.94 295 THR A C 1
ATOM 2391 O O . THR A 1 295 ? -19.359 -0.324 29.206 1.00 94.94 295 THR A O 1
ATOM 2394 N N . LEU A 1 296 ? -20.501 -0.366 27.272 1.00 94.25 296 LEU A N 1
ATOM 2395 C CA . LEU A 1 296 ? -20.495 1.070 26.989 1.00 94.25 296 LEU A CA 1
ATOM 2396 C C . LEU A 1 296 ? -21.913 1.533 26.623 1.00 94.25 296 LEU A C 1
ATOM 2398 O O . LEU A 1 296 ? -22.795 0.723 26.331 1.00 94.25 296 LEU A O 1
ATOM 2402 N N . SER A 1 297 ? -22.144 2.848 26.595 1.00 93.00 297 SER A N 1
ATOM 2403 C CA . SER A 1 297 ? -23.375 3.385 26.002 1.00 93.00 297 SER A CA 1
ATOM 2404 C C . SER A 1 297 ? -23.456 3.007 24.516 1.00 93.00 297 SER A C 1
ATOM 2406 O O . SER A 1 297 ? -22.432 2.836 23.858 1.00 93.00 297 SER A O 1
ATOM 2408 N N . LYS A 1 298 ? -24.668 2.891 23.956 1.00 87.25 298 LYS A N 1
ATOM 2409 C CA . LYS A 1 298 ? -24.873 2.440 22.564 1.00 87.25 298 LYS A CA 1
ATOM 2410 C C . LYS A 1 298 ? -24.057 3.243 21.537 1.00 87.25 298 LYS A C 1
ATOM 2412 O O . LYS A 1 298 ? -23.485 2.662 20.620 1.00 87.25 298 LYS A O 1
ATOM 2417 N N . HIS A 1 299 ? -24.001 4.565 21.704 1.00 86.94 299 HIS A N 1
ATOM 2418 C CA . HIS A 1 299 ? -23.211 5.465 20.854 1.00 86.94 299 HIS A CA 1
ATOM 2419 C C . HIS A 1 299 ? -21.709 5.198 20.998 1.00 86.94 299 HIS A C 1
ATOM 2421 O O . HIS A 1 299 ? -21.029 4.910 20.015 1.00 86.94 299 HIS A O 1
ATOM 2427 N N . LEU A 1 300 ? -21.210 5.185 22.238 1.00 90.88 300 LEU A N 1
ATOM 2428 C CA . LEU A 1 300 ? -19.791 4.990 22.528 1.00 90.88 300 LEU A CA 1
ATOM 2429 C C . LEU A 1 300 ? -19.294 3.597 22.118 1.00 90.88 300 LEU A C 1
ATOM 2431 O O . LEU A 1 300 ? -18.193 3.480 21.595 1.00 90.88 300 LEU A O 1
ATOM 2435 N N . SER A 1 301 ? -20.115 2.558 22.296 1.00 88.94 301 SER A N 1
ATOM 2436 C CA . SER A 1 301 ? -19.830 1.185 21.861 1.00 88.94 301 SER A CA 1
ATOM 2437 C C . SER A 1 301 ? -19.602 1.107 20.348 1.00 88.94 301 SER A C 1
ATOM 2439 O O . SER A 1 301 ? -18.624 0.506 19.902 1.00 88.94 301 SER A O 1
ATOM 2441 N N . ASN A 1 302 ? -20.442 1.784 19.554 1.00 83.81 302 ASN A N 1
ATOM 2442 C CA . ASN A 1 302 ? -20.281 1.836 18.102 1.00 83.81 302 ASN A CA 1
ATOM 2443 C C . ASN A 1 302 ? -18.952 2.503 17.716 1.00 83.81 302 ASN A C 1
ATOM 2445 O O . ASN A 1 302 ? -18.172 1.926 16.960 1.00 83.81 302 ASN A O 1
ATOM 2449 N N . ILE A 1 303 ? -18.653 3.674 18.290 1.00 86.38 303 ILE A N 1
ATOM 2450 C CA . ILE A 1 303 ? -17.401 4.395 18.013 1.00 86.38 303 ILE A CA 1
ATOM 2451 C C . ILE A 1 303 ? -16.189 3.545 18.396 1.00 86.38 303 ILE A C 1
ATOM 2453 O O . ILE A 1 303 ? -15.262 3.386 17.600 1.00 86.38 303 ILE A O 1
ATOM 2457 N N . TYR A 1 304 ? -16.223 2.966 19.596 1.00 89.19 304 TYR A N 1
ATOM 2458 C CA . TYR A 1 304 ? -15.159 2.142 20.154 1.00 89.19 304 TYR A CA 1
ATOM 2459 C C . TYR A 1 304 ? -14.859 0.930 19.269 1.00 89.19 304 TYR A C 1
ATOM 2461 O O . TYR A 1 304 ? -13.721 0.752 18.834 1.00 89.19 304 TYR A O 1
ATOM 2469 N N . TYR A 1 305 ? -15.882 0.143 18.928 1.00 86.56 305 TYR A N 1
ATOM 2470 C CA . TYR A 1 305 ? -15.740 -1.021 18.057 1.00 86.56 305 TYR A CA 1
ATOM 2471 C C . TYR A 1 305 ? -15.255 -0.633 16.657 1.00 86.56 305 TYR A C 1
ATOM 2473 O O . TYR A 1 305 ? -14.302 -1.216 16.137 1.00 86.56 305 TYR A O 1
ATOM 2481 N N . ARG A 1 306 ? -15.889 0.372 16.039 1.00 82.56 306 ARG A N 1
ATOM 2482 C CA . ARG A 1 306 ? -15.595 0.785 14.663 1.00 82.56 306 ARG A CA 1
ATOM 2483 C C . ARG A 1 306 ? -14.160 1.300 14.538 1.00 82.56 306 ARG A C 1
ATOM 2485 O O . ARG A 1 306 ? -13.470 0.927 13.590 1.00 82.56 306 ARG A O 1
ATOM 2492 N N . TYR A 1 307 ? -13.689 2.078 15.515 1.00 84.81 307 TYR A N 1
ATOM 2493 C CA . TYR A 1 307 ? -12.302 2.534 15.578 1.00 84.81 307 TYR A CA 1
ATOM 2494 C C . TYR A 1 307 ? -11.328 1.371 15.793 1.00 84.81 307 TYR A C 1
ATOM 2496 O O . TYR A 1 307 ? -10.407 1.204 14.994 1.00 84.81 307 TYR A O 1
ATOM 2504 N N . LEU A 1 308 ? -11.536 0.539 16.821 1.00 85.12 308 LEU A N 1
ATOM 2505 C CA . LEU A 1 308 ? -10.603 -0.542 17.153 1.00 85.12 308 LEU A CA 1
ATOM 2506 C C . LEU A 1 308 ? -10.499 -1.603 16.064 1.00 85.12 308 LEU A C 1
ATOM 2508 O O . LEU A 1 308 ? -9.408 -2.109 15.829 1.00 85.12 308 LEU A O 1
ATOM 2512 N N . LYS A 1 309 ? -11.586 -1.883 15.343 1.00 77.56 309 LYS A N 1
ATOM 2513 C CA . LYS A 1 309 ? -11.570 -2.796 14.198 1.00 77.56 309 LYS A CA 1
ATOM 2514 C C . LYS A 1 309 ? -10.648 -2.315 13.080 1.00 77.56 309 LYS A C 1
ATOM 2516 O O . LYS A 1 309 ? -9.851 -3.091 12.558 1.00 77.56 309 LYS A O 1
ATOM 2521 N N . VAL A 1 310 ? -10.749 -1.038 12.708 1.00 74.00 310 VAL A N 1
ATOM 2522 C CA . VAL A 1 310 ? -9.891 -0.450 11.667 1.00 74.00 310 VAL A CA 1
ATOM 2523 C C . VAL A 1 310 ? -8.458 -0.314 12.177 1.00 74.00 310 VAL A C 1
ATOM 2525 O O . VAL A 1 310 ? -7.517 -0.677 11.477 1.00 74.00 310 VAL A O 1
ATOM 2528 N N . PHE A 1 311 ? -8.288 0.154 13.413 1.00 78.19 311 PHE A N 1
ATOM 2529 C CA . PHE A 1 311 ? -6.983 0.326 14.040 1.00 78.19 311 PHE A CA 1
ATOM 2530 C C . PHE A 1 311 ? -6.233 -1.006 14.168 1.00 78.19 311 PHE A C 1
ATOM 2532 O O . PHE A 1 311 ? -5.077 -1.091 13.768 1.00 78.19 311 PHE A O 1
ATOM 2539 N N . GLY A 1 312 ? -6.896 -2.064 14.642 1.00 69.12 312 GLY A N 1
ATOM 2540 C CA . GLY A 1 312 ? -6.333 -3.408 14.751 1.00 69.12 312 GLY A CA 1
ATOM 2541 C C . GLY A 1 312 ? -5.929 -3.988 13.400 1.00 69.12 312 GLY A C 1
ATOM 2542 O O . GLY A 1 312 ? -4.829 -4.522 13.274 1.00 69.12 312 GLY A O 1
ATOM 2543 N N . PHE A 1 313 ? -6.747 -3.790 12.360 1.00 70.25 313 PHE A N 1
ATOM 2544 C CA . PHE A 1 313 ? -6.366 -4.154 10.994 1.00 70.25 313 PHE A CA 1
ATOM 2545 C C . PHE A 1 313 ? -5.091 -3.425 10.543 1.00 70.25 313 PHE A C 1
ATOM 2547 O O . PHE A 1 313 ? -4.188 -4.054 9.994 1.00 70.25 313 PHE A O 1
ATOM 2554 N N . CYS A 1 314 ? -4.975 -2.120 10.806 1.00 69.69 314 CYS A N 1
ATOM 2555 C CA . CYS A 1 314 ? -3.758 -1.364 10.502 1.00 69.69 314 CYS A CA 1
ATOM 2556 C C . CYS A 1 314 ? -2.541 -1.897 11.270 1.00 69.69 314 CYS A C 1
ATOM 2558 O O . CYS A 1 314 ? -1.486 -2.071 10.667 1.00 69.69 314 CYS A O 1
ATOM 2560 N N . LEU A 1 315 ? -2.679 -2.200 12.564 1.00 73.50 315 LEU A N 1
ATOM 2561 C CA . LEU A 1 315 ? -1.590 -2.750 13.376 1.00 73.50 315 LEU A CA 1
ATOM 2562 C C . LEU A 1 315 ? -1.086 -4.090 12.834 1.00 73.50 315 LEU A C 1
ATOM 2564 O O . LEU A 1 315 ? 0.122 -4.273 12.749 1.00 73.50 315 LEU A O 1
ATOM 2568 N N . ILE A 1 316 ? -1.988 -4.981 12.406 1.00 73.31 316 ILE A N 1
ATOM 2569 C CA . ILE A 1 316 ? -1.622 -6.265 11.786 1.00 73.31 316 ILE A CA 1
ATOM 2570 C C . ILE A 1 316 ? -0.763 -6.038 10.538 1.00 73.31 316 ILE A C 1
ATOM 2572 O O . ILE A 1 316 ? 0.231 -6.719 10.328 1.00 73.31 316 ILE A O 1
ATOM 2576 N N . GLN A 1 317 ? -1.123 -5.057 9.708 1.00 69.94 317 GLN A N 1
ATOM 2577 C CA . GLN A 1 317 ? -0.388 -4.761 8.475 1.00 69.94 317 GLN A CA 1
ATOM 2578 C C . GLN A 1 317 ? 0.968 -4.081 8.711 1.00 69.94 317 GLN A C 1
ATOM 2580 O O . GLN A 1 317 ? 1.808 -4.075 7.811 1.00 69.94 317 GLN A O 1
ATOM 2585 N N . LEU A 1 318 ? 1.151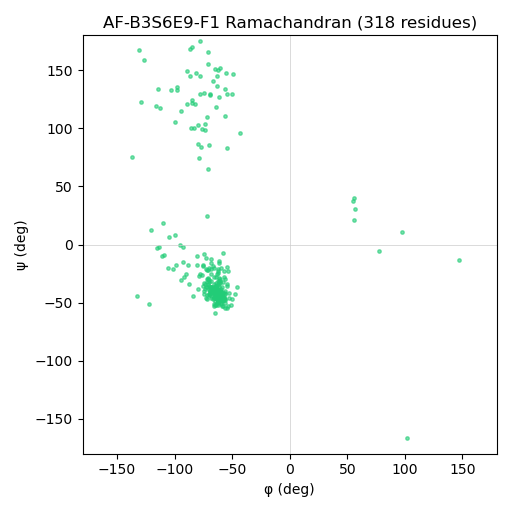 -3.449 9.871 1.00 64.44 318 LEU A N 1
ATOM 2586 C CA . LEU A 1 318 ? 2.356 -2.704 10.235 1.00 64.44 318 LEU A CA 1
ATOM 2587 C C . LEU A 1 318 ? 3.313 -3.520 11.118 1.00 64.44 318 LEU A C 1
ATOM 2589 O O . LEU A 1 318 ? 4.478 -3.137 11.250 1.00 64.44 318 LEU A O 1
ATOM 2593 N N . TYR A 1 319 ? 2.837 -4.599 11.746 1.00 68.19 319 TYR A N 1
ATOM 2594 C CA . TYR A 1 319 ? 3.677 -5.489 12.540 1.00 68.19 319 TYR A CA 1
ATOM 2595 C C . TYR A 1 319 ? 4.640 -6.260 11.610 1.00 68.19 319 TYR A C 1
ATOM 2597 O O . TYR A 1 319 ? 4.192 -6.766 10.579 1.00 68.19 319 TYR A O 1
ATOM 2605 N N . PRO A 1 320 ? 5.955 -6.269 11.907 1.00 58.72 320 PRO A N 1
ATOM 2606 C CA . PRO A 1 320 ? 6.991 -6.782 11.007 1.00 58.72 320 PRO A CA 1
ATOM 2607 C C . PRO A 1 320 ? 7.077 -8.308 10.928 1.00 58.72 320 PRO A C 1
ATOM 2609 O O . PRO A 1 320 ? 6.741 -8.980 11.931 1.00 58.72 320 PRO A O 1
#

Foldseek 3Di:
DDDPDPPDDADDQPVVLVLCVLLPDDLVVSLVVVVVVVVVVCVVVVDDDDSVVSSVVSVVNNVVVVVCVVQDLLWPVRVVPDDPHNAPPVRSLVSNQSLQDDDPLLLVLVQQDQPDPCVLVCLCVSCVRSVGHSRNSVSNVVSLVSLCVQQVPDDDDSLVSSCVGRVYDPVSSVSSVVVVVRNVVVVPPVLVLLQLLLVLVVCDVVLLVQLLVQLLVQCVPVDDPLLSVLCSVLSVQLVVLLSVLSNCSNDVVSVSCSLVSCCPRHLVSVVVSVDDLVVLLVSLVSSLVSLLVRDDPPSNSCSRNVSSNVSSVSSSVSRD

pLDDT: mean 78.9, std 15.3, range [34.81, 98.06]

Mean predicted aligned error: 16.04 Å

Organism: Trichoplax adhaerens (NCBI:txid10228)

Sequence (320 aa):
MSASCIVTQPVIIDFDVFSLWLKGYTIDETVKHRLNREQGLANRSQARIDQKLIIADTLDCYRLFNVIEDKYLKNPSSLANQIMFDLPPDIQNKLIQEYYSFDKAFARELLGKKLSSRLRKDVDEIGEKARVLSRSCRRQLDNFRRVFKAVEDLDGSLPGNIQSQFLLSDKLTKLDRKFLHIKDGDIEIDKTFIQDLRDLKSVTNDNIEQHRTLLLAKLSGKVKEDSLLSIGSHFKAMMRATLNIATGLVHSKEWKDIYNNMVEKVIEILRHMRIDQEQSELILNAFSETAADVTLSKHLSNIYYRYLKVFGFCLIQLYP

Radius of gyration: 26.32 Å; Cα contacts (8 Å, |Δi|>4): 271; chains: 1; bounding box: 56×43×86 Å